Protein AF-A0A3G2R561-F1 (afdb_monomer_lite)

Foldseek 3Di:
DPPPPDPPDQDPVQLLLADLLQALDAFVCCVVVVDVPSPSGHQGFFHRPDDHNLPLVRGDLVSLVVQLLCLLVDAGPDPRDHSVVSSVSSNVSSVSSCVVVVNLVWPFQDDLWFFQDAPLVQQKTKTFQFAAPDATPVRDGHHLVVQVVVLVVCVVSVCQQQDDDPPPSDTRQWGFPDWDAADPPRPRDHHSTIMTIIGGDDPVSSVCVVVVVRRDDGDTDDDDDDDDPDDD

Structure (mmCIF, N/CA/C/O backbone):
data_AF-A0A3G2R561-F1
#
_entry.id   AF-A0A3G2R561-F1
#
loop_
_atom_site.group_PDB
_atom_site.id
_atom_site.type_symbol
_atom_site.label_atom_id
_atom_site.label_alt_id
_atom_site.label_comp_id
_atom_site.label_asym_id
_atom_site.label_entity_id
_atom_site.label_seq_id
_atom_site.pdbx_PDB_ins_code
_atom_site.Cartn_x
_atom_site.Cartn_y
_atom_site.Cartn_z
_atom_site.occupancy
_atom_site.B_iso_or_equiv
_atom_site.auth_seq_id
_atom_site.auth_comp_id
_atom_site.auth_asym_id
_atom_site.auth_atom_id
_atom_site.pdbx_PDB_model_num
ATOM 1 N N . MET A 1 1 ? 32.993 1.731 5.784 1.00 33.62 1 MET A N 1
ATOM 2 C CA . MET A 1 1 ? 32.146 1.802 6.991 1.00 33.62 1 MET A CA 1
ATOM 3 C C . MET A 1 1 ? 30.830 2.399 6.553 1.00 33.62 1 MET A C 1
ATOM 5 O O . MET A 1 1 ? 30.804 3.578 6.241 1.00 33.62 1 MET A O 1
ATOM 9 N N . LEU A 1 2 ? 29.805 1.567 6.393 1.00 35.00 2 LEU A N 1
ATOM 10 C CA . LEU A 1 2 ? 28.440 2.039 6.186 1.00 35.00 2 LEU A CA 1
ATOM 11 C C . LEU A 1 2 ? 27.906 2.380 7.575 1.00 35.00 2 LEU A C 1
ATOM 13 O O . LEU A 1 2 ? 27.883 1.503 8.437 1.00 35.00 2 LEU A O 1
ATOM 17 N N . GLU A 1 3 ? 27.579 3.647 7.811 1.00 36.97 3 GLU A N 1
ATOM 18 C CA . GLU A 1 3 ? 26.858 4.038 9.017 1.00 36.97 3 GLU A CA 1
ATOM 19 C C . GLU A 1 3 ? 25.499 3.334 8.997 1.00 36.97 3 GLU A C 1
ATOM 21 O O . GLU A 1 3 ? 24.708 3.490 8.065 1.00 36.97 3 GLU A O 1
ATOM 26 N N . GLU A 1 4 ? 25.263 2.493 10.003 1.00 36.88 4 GLU A N 1
ATOM 27 C CA . GLU A 1 4 ? 23.957 1.910 10.263 1.00 36.88 4 GLU A CA 1
ATOM 28 C C . GLU A 1 4 ? 22.933 3.044 10.354 1.00 36.88 4 GLU A C 1
ATOM 30 O O . GLU A 1 4 ? 23.039 3.924 11.211 1.00 36.88 4 GLU A O 1
ATOM 35 N N . ILE A 1 5 ? 21.914 3.009 9.494 1.00 39.94 5 ILE A N 1
ATOM 36 C CA . ILE A 1 5 ? 20.699 3.806 9.666 1.00 39.94 5 ILE A CA 1
ATOM 37 C C . ILE A 1 5 ? 20.025 3.268 10.930 1.00 39.94 5 ILE A C 1
ATOM 39 O O . ILE A 1 5 ? 19.205 2.346 10.895 1.00 39.94 5 ILE A O 1
ATOM 43 N N . THR A 1 6 ? 20.458 3.776 12.080 1.00 37.97 6 THR A N 1
ATOM 44 C CA . THR A 1 6 ? 19.953 3.356 13.377 1.00 37.97 6 THR A CA 1
ATOM 45 C C . THR A 1 6 ? 18.479 3.741 13.446 1.00 37.97 6 THR A C 1
ATOM 47 O O . THR A 1 6 ? 18.096 4.908 13.481 1.00 37.97 6 THR A O 1
ATOM 50 N N . LYS A 1 7 ? 17.612 2.724 13.438 1.00 47.47 7 LYS A N 1
ATOM 51 C CA . LYS A 1 7 ? 16.227 2.851 13.888 1.00 47.47 7 LYS A CA 1
ATOM 52 C C . LYS A 1 7 ? 16.297 3.304 15.341 1.00 47.47 7 LYS A C 1
ATOM 54 O O . LYS A 1 7 ? 16.474 2.463 16.221 1.00 47.47 7 LYS A O 1
ATOM 59 N N . ALA A 1 8 ? 16.191 4.601 15.609 1.00 51.78 8 ALA A N 1
ATOM 60 C CA . ALA A 1 8 ? 16.029 5.081 16.972 1.00 51.78 8 ALA A CA 1
ATOM 61 C C . ALA A 1 8 ? 14.670 4.574 17.479 1.00 51.78 8 ALA A C 1
ATOM 63 O O . ALA A 1 8 ? 13.635 5.194 17.261 1.00 51.78 8 ALA A O 1
ATOM 64 N N . GLN A 1 9 ? 14.653 3.380 18.075 1.00 68.19 9 GLN A N 1
ATOM 65 C CA . GLN A 1 9 ? 13.447 2.798 18.643 1.00 68.19 9 GLN A CA 1
ATOM 66 C C . GLN A 1 9 ? 13.024 3.659 19.831 1.00 68.19 9 GLN A C 1
ATOM 68 O O . GLN A 1 9 ? 13.711 3.715 20.852 1.00 68.19 9 GLN A O 1
ATOM 73 N N . TRP A 1 10 ? 11.889 4.341 19.706 1.00 86.69 10 TRP A N 1
ATOM 74 C CA . TRP A 1 10 ? 11.291 5.037 20.834 1.00 86.69 10 TRP A CA 1
ATOM 75 C C . TRP A 1 10 ? 10.889 4.035 21.914 1.00 86.69 10 TRP A C 1
ATOM 77 O O . TRP A 1 10 ? 10.150 3.081 21.666 1.00 86.69 10 TRP A O 1
ATOM 87 N N . THR A 1 11 ? 11.374 4.252 23.135 1.00 91.00 11 THR A N 1
ATOM 88 C CA . THR A 1 11 ? 10.988 3.426 24.282 1.00 91.00 11 THR A CA 1
ATOM 89 C C . THR A 1 11 ? 9.540 3.708 24.678 1.00 91.00 11 THR A C 1
ATOM 91 O O . THR A 1 11 ? 9.027 4.810 24.475 1.00 91.00 11 THR A O 1
ATOM 94 N N . THR A 1 12 ? 8.882 2.751 25.335 1.00 88.75 12 THR A N 1
ATOM 95 C CA . THR A 1 12 ? 7.526 2.952 25.877 1.00 88.75 12 THR A CA 1
ATOM 96 C C . THR A 1 12 ? 7.452 4.164 26.810 1.00 88.75 12 THR A C 1
ATOM 98 O O . THR A 1 12 ? 6.488 4.924 26.767 1.00 88.75 12 THR A O 1
ATOM 101 N N . ALA A 1 13 ? 8.488 4.386 27.628 1.00 91.88 13 ALA A N 1
ATOM 102 C CA . ALA A 1 13 ? 8.567 5.547 28.513 1.00 91.88 13 ALA A CA 1
ATOM 103 C C . ALA A 1 13 ? 8.626 6.866 27.725 1.00 91.88 13 ALA A C 1
ATOM 105 O O . ALA A 1 13 ? 7.935 7.823 28.077 1.00 91.88 13 ALA A O 1
ATOM 106 N N . PHE A 1 14 ? 9.398 6.900 26.634 1.00 93.50 14 PHE A N 1
ATOM 107 C CA . PHE A 1 14 ? 9.466 8.059 25.750 1.00 93.50 14 PHE A CA 1
ATOM 108 C C . PHE A 1 14 ? 8.113 8.342 25.090 1.00 93.50 14 PHE A C 1
ATOM 110 O O . PHE A 1 14 ? 7.610 9.458 25.223 1.00 93.50 14 PHE A O 1
ATOM 117 N N . ILE A 1 15 ? 7.483 7.327 24.484 1.00 94.69 15 ILE A N 1
ATOM 118 C CA . ILE A 1 15 ? 6.160 7.437 23.842 1.00 94.69 15 ILE A CA 1
ATOM 119 C C . ILE A 1 15 ? 5.110 7.943 24.838 1.00 94.69 15 ILE A C 1
ATOM 121 O O . ILE A 1 15 ? 4.323 8.837 24.532 1.00 94.69 15 ILE A O 1
ATOM 125 N N . ASN A 1 16 ? 5.118 7.426 26.068 1.00 94.50 16 ASN A N 1
ATOM 126 C CA . ASN A 1 16 ? 4.189 7.872 27.105 1.00 94.50 16 ASN A CA 1
ATOM 127 C C . ASN A 1 16 ? 4.381 9.344 27.491 1.00 94.50 16 ASN A C 1
ATOM 129 O O . ASN A 1 16 ? 3.413 9.987 27.897 1.00 94.50 16 ASN A O 1
ATOM 133 N N . SER A 1 17 ? 5.595 9.876 27.330 1.00 95.44 17 SER A N 1
ATOM 134 C CA . SER A 1 17 ? 5.925 11.277 27.605 1.00 95.44 17 SER A CA 1
ATOM 135 C C . SER A 1 17 ? 5.590 12.245 26.465 1.00 95.44 17 SER A C 1
ATOM 137 O O . SER A 1 17 ? 5.699 13.455 26.669 1.00 95.44 17 SER A O 1
ATOM 139 N N . LEU A 1 18 ? 5.216 11.738 25.284 1.00 97.06 18 LEU A N 1
ATOM 140 C CA . LEU A 1 18 ? 4.838 12.572 24.146 1.00 97.06 18 LEU A CA 1
ATOM 141 C C . LEU A 1 18 ? 3.494 13.277 24.396 1.00 97.06 18 LEU A C 1
ATOM 143 O O . LEU A 1 18 ? 2.593 12.675 25.008 1.00 97.06 18 LEU A O 1
ATOM 147 N N . PRO A 1 19 ? 3.345 14.526 23.914 1.00 97.56 19 PRO A N 1
ATOM 148 C CA . PRO A 1 19 ? 2.066 15.218 23.925 1.00 97.56 19 PRO A CA 1
ATOM 149 C C . PRO A 1 19 ? 1.064 14.507 23.011 1.00 97.56 19 PRO A C 1
ATOM 151 O O . PRO A 1 19 ? 1.429 13.751 22.113 1.00 97.56 19 PRO A O 1
ATOM 154 N N . ASP A 1 20 ? -0.216 14.775 23.230 1.00 97.88 20 ASP A N 1
ATOM 155 C CA . ASP A 1 20 ? -1.303 14.167 22.463 1.00 97.88 20 ASP A CA 1
ATOM 156 C C . ASP A 1 20 ? -1.241 14.531 20.967 1.00 97.88 20 ASP A C 1
ATOM 158 O O . ASP A 1 20 ? -1.511 13.684 20.121 1.00 97.88 20 ASP A O 1
ATOM 162 N N . ALA A 1 21 ? -0.753 15.731 20.635 1.00 97.94 21 ALA A N 1
ATOM 163 C CA . ALA A 1 21 ? -0.509 16.162 19.257 1.00 97.94 21 ALA A CA 1
ATOM 164 C C . ALA A 1 21 ? 0.507 15.286 18.494 1.00 97.94 21 ALA A C 1
ATOM 166 O O . ALA A 1 21 ? 0.574 15.365 17.275 1.00 97.94 21 ALA A O 1
ATOM 167 N N . ALA A 1 22 ? 1.277 14.428 19.175 1.00 98.19 22 ALA A N 1
ATOM 168 C CA . ALA A 1 22 ? 2.246 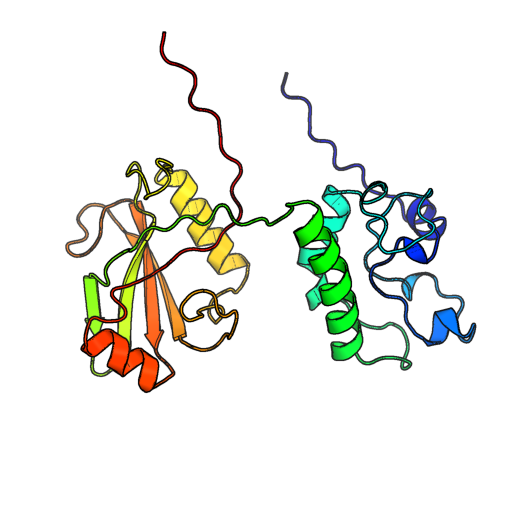13.555 18.517 1.00 98.19 22 ALA A CA 1
ATOM 169 C C . ALA A 1 22 ? 1.654 12.283 17.893 1.00 98.19 22 ALA A C 1
ATOM 171 O O . ALA A 1 22 ? 2.386 11.519 17.256 1.00 98.19 22 ALA A O 1
ATOM 172 N N . PHE A 1 23 ? 0.366 12.019 18.114 1.00 98.50 23 PHE A N 1
ATOM 173 C CA . PHE A 1 23 ? -0.318 10.786 17.729 1.00 98.50 23 PHE A CA 1
ATOM 174 C C . PHE A 1 23 ? -1.286 11.040 16.578 1.00 98.50 23 PHE A C 1
ATOM 176 O O . PHE A 1 23 ? -1.964 12.061 16.542 1.00 98.50 23 PHE A O 1
ATOM 183 N N . ALA A 1 24 ? -1.395 10.083 15.655 1.00 97.81 24 ALA A N 1
ATOM 184 C CA . ALA A 1 24 ? -2.263 10.228 14.485 1.00 97.81 24 ALA A CA 1
ATOM 185 C C . ALA A 1 24 ? -3.754 10.238 14.839 1.00 97.81 24 ALA A C 1
ATOM 187 O O . ALA A 1 24 ? -4.568 10.834 14.140 1.00 97.81 24 ALA A O 1
ATOM 188 N N . VAL A 1 25 ? -4.129 9.528 15.905 1.00 98.19 25 VAL A N 1
ATOM 189 C CA . VAL A 1 25 ? -5.503 9.495 16.403 1.00 98.19 25 VAL A CA 1
ATOM 190 C C . VAL A 1 25 ? -5.519 9.153 17.889 1.00 98.19 25 VAL A C 1
ATOM 192 O O . VAL A 1 25 ? -4.716 8.353 18.372 1.00 98.19 25 VAL A O 1
ATOM 195 N N . ILE A 1 26 ? -6.459 9.750 18.618 1.00 98.31 26 ILE A N 1
ATOM 196 C CA . ILE A 1 26 ? -6.703 9.479 20.034 1.00 98.31 26 ILE A CA 1
ATOM 197 C C . ILE A 1 26 ? -8.165 9.082 20.209 1.00 98.31 26 ILE A C 1
ATOM 199 O O . ILE A 1 26 ? -9.062 9.720 19.652 1.00 98.31 26 ILE A O 1
ATOM 203 N N . GLU A 1 27 ? -8.412 8.022 20.975 1.00 98.38 27 GLU A N 1
ATOM 204 C CA . GLU A 1 27 ? -9.775 7.565 21.239 1.00 98.38 27 GLU A CA 1
ATOM 205 C C . GLU A 1 27 ? -10.556 8.589 22.085 1.00 98.38 27 GLU A C 1
ATOM 207 O O . GLU A 1 27 ? -10.012 9.135 23.055 1.00 98.38 27 GLU A O 1
ATOM 212 N N . PRO A 1 28 ? -11.848 8.833 21.789 1.00 98.19 28 PRO A N 1
ATOM 213 C CA . PRO A 1 28 ? -12.648 9.824 22.506 1.00 98.19 28 PRO A CA 1
ATOM 214 C C . PRO A 1 28 ? -12.681 9.628 24.025 1.00 98.19 28 PRO A C 1
ATOM 216 O O . PRO A 1 28 ? -12.646 10.617 24.758 1.00 98.19 28 PRO A O 1
ATOM 219 N N . ALA A 1 29 ? -12.702 8.382 24.512 1.00 97.44 29 ALA A N 1
ATOM 220 C CA . ALA A 1 29 ? -12.664 8.077 25.944 1.00 97.44 29 ALA A CA 1
ATOM 221 C C . ALA A 1 29 ? -11.440 8.681 26.649 1.00 97.44 29 ALA A C 1
ATOM 223 O O . ALA A 1 29 ? -11.554 9.108 27.797 1.00 97.44 29 ALA A O 1
ATOM 224 N N . TYR A 1 30 ? -10.288 8.749 25.976 1.00 97.75 30 TYR A N 1
ATOM 225 C CA . TYR A 1 30 ? -9.081 9.344 26.543 1.00 97.75 30 TYR A CA 1
ATOM 226 C C . TYR A 1 30 ? -9.197 10.872 26.578 1.00 97.75 30 TYR A C 1
ATOM 228 O O . TYR A 1 30 ? -9.009 11.482 27.627 1.00 97.75 30 TYR A O 1
ATOM 236 N N . THR A 1 31 ? -9.628 11.499 25.476 1.00 95.12 31 THR A N 1
ATOM 237 C CA . THR A 1 31 ? -9.819 12.966 25.427 1.00 95.12 31 THR A CA 1
ATOM 238 C C . THR A 1 31 ? -10.893 13.477 26.390 1.00 95.12 31 THR A C 1
ATOM 240 O O . THR A 1 31 ? -10.799 14.595 26.885 1.00 95.12 31 THR A O 1
ATOM 243 N N . LYS A 1 32 ? -11.906 12.655 26.692 1.00 96.44 32 LYS A N 1
ATOM 244 C CA . LYS A 1 32 ? -12.970 12.962 27.661 1.00 96.44 32 LYS A CA 1
ATOM 245 C C . LYS A 1 32 ? -12.570 12.651 29.109 1.00 96.44 32 LYS A C 1
ATOM 247 O O . LYS A 1 32 ? -13.356 12.900 30.017 1.00 96.44 32 LYS A O 1
ATOM 252 N N . GLY A 1 33 ? -11.387 12.073 29.332 1.00 95.69 33 GLY A N 1
ATOM 253 C CA . GLY A 1 33 ? -10.903 11.663 30.652 1.00 95.69 33 GLY A CA 1
ATOM 254 C C . GLY A 1 33 ? -11.578 10.415 31.229 1.00 95.69 33 GLY A C 1
ATOM 255 O O . GLY A 1 33 ? -11.308 10.060 32.374 1.00 95.69 33 GLY A O 1
ATOM 256 N N . THR A 1 34 ? -12.425 9.730 30.454 1.00 96.50 34 THR A N 1
ATOM 257 C CA . THR A 1 34 ? -13.094 8.473 30.836 1.00 96.50 34 THR A CA 1
ATOM 258 C C . THR A 1 34 ? -12.106 7.309 30.957 1.00 96.50 34 THR A C 1
ATOM 260 O O . THR A 1 34 ? -12.336 6.383 31.728 1.00 96.50 34 THR A O 1
ATOM 263 N N . THR A 1 35 ? -10.978 7.367 30.245 1.00 95.38 35 THR A N 1
ATOM 264 C CA . THR A 1 35 ? -9.813 6.505 30.475 1.00 95.38 35 THR A CA 1
ATOM 265 C C . THR A 1 35 ? -8.546 7.343 30.600 1.00 95.38 35 THR A C 1
ATOM 267 O O . THR A 1 35 ? -8.434 8.410 30.002 1.00 95.38 35 THR A O 1
ATOM 270 N N . GLN A 1 36 ? -7.581 6.839 31.366 1.00 95.75 36 GLN A N 1
ATOM 271 C CA . GLN A 1 36 ? -6.218 7.375 31.445 1.00 95.75 36 GLN A CA 1
ATOM 272 C C . GLN A 1 36 ? -5.199 6.433 30.781 1.00 95.75 36 GLN A C 1
ATOM 274 O O . GLN A 1 36 ? -3.990 6.658 30.865 1.00 95.75 36 GLN A O 1
ATOM 279 N N . ASP A 1 37 ? -5.671 5.363 30.128 1.00 96.81 37 ASP A N 1
ATOM 280 C CA . ASP A 1 37 ? -4.811 4.402 29.447 1.00 96.81 37 ASP A CA 1
ATOM 281 C C . ASP A 1 37 ? -4.131 5.059 28.241 1.00 96.81 37 ASP A C 1
ATOM 283 O O . ASP A 1 37 ? -4.752 5.358 27.220 1.00 96.81 37 ASP A O 1
ATOM 287 N N . LYS A 1 38 ? -2.818 5.265 28.358 1.00 96.44 38 LYS A N 1
ATOM 288 C CA . LYS A 1 38 ? -1.986 5.919 27.341 1.00 96.44 38 LYS A CA 1
ATOM 289 C C . LYS A 1 38 ? -1.947 5.159 26.013 1.00 96.44 38 LYS A C 1
ATOM 291 O O . LYS A 1 38 ? -1.572 5.769 25.013 1.00 96.44 38 LYS A O 1
ATOM 296 N N . ARG A 1 39 ? -2.352 3.881 25.987 1.00 96.38 39 ARG A N 1
ATOM 297 C CA . ARG A 1 39 ? -2.493 3.067 24.767 1.00 96.38 39 ARG A CA 1
ATOM 298 C C . ARG A 1 39 ? -3.649 3.525 23.868 1.00 96.38 39 ARG A C 1
ATOM 300 O O . ARG A 1 39 ? -3.673 3.145 22.708 1.00 96.38 39 ARG A O 1
ATOM 307 N N . ALA A 1 40 ? -4.565 4.362 24.366 1.00 97.69 40 ALA A N 1
ATOM 308 C CA . ALA A 1 40 ? -5.650 4.964 23.581 1.00 97.69 40 ALA A CA 1
ATOM 309 C C . ALA A 1 40 ? -5.170 6.069 22.614 1.00 97.69 40 ALA A C 1
ATOM 311 O O . ALA A 1 40 ? -5.977 6.695 21.926 1.00 97.69 40 ALA A O 1
ATOM 312 N N . ARG A 1 41 ? -3.860 6.345 22.593 1.00 98.19 41 ARG A N 1
ATOM 313 C CA . ARG A 1 41 ? -3.200 7.292 21.696 1.00 98.19 41 ARG A CA 1
ATOM 314 C C . ARG A 1 41 ? -2.381 6.492 20.693 1.00 98.19 41 ARG A C 1
ATOM 316 O O . ARG A 1 41 ? -1.438 5.794 21.065 1.00 98.19 41 ARG A O 1
ATOM 323 N N . HIS A 1 42 ? -2.760 6.567 19.427 1.00 97.81 42 HIS A N 1
ATOM 324 C CA . HIS A 1 42 ? -2.310 5.627 18.408 1.00 97.81 42 HIS A CA 1
ATOM 325 C C . HIS A 1 42 ? -1.308 6.257 17.449 1.00 97.81 42 HIS A C 1
ATOM 327 O O . HIS A 1 42 ? -1.446 7.414 17.057 1.00 97.81 42 HIS A O 1
ATOM 333 N N . LEU A 1 43 ? -0.333 5.447 17.026 1.00 97.00 43 LEU A N 1
ATOM 334 C CA . LEU A 1 43 ? 0.613 5.770 15.951 1.00 97.00 43 LEU A CA 1
ATOM 335 C C . LEU A 1 43 ? 1.385 7.089 16.193 1.00 97.00 43 LEU A C 1
ATOM 337 O O . LEU A 1 43 ? 1.167 8.082 15.489 1.00 97.00 43 LEU A O 1
ATOM 341 N N . PRO A 1 44 ? 2.279 7.123 17.198 1.00 97.38 44 PRO A N 1
ATOM 342 C CA . PRO A 1 44 ? 3.110 8.291 17.459 1.00 97.38 44 PRO A CA 1
ATOM 343 C C . PRO A 1 44 ? 4.094 8.515 16.302 1.00 97.38 44 PRO A C 1
ATOM 345 O O . PRO A 1 44 ? 4.748 7.570 15.860 1.00 97.38 44 PRO A O 1
ATOM 348 N N . HIS A 1 45 ? 4.193 9.754 15.820 1.00 95.88 45 HIS A N 1
ATOM 349 C CA . HIS A 1 45 ? 5.036 10.116 14.672 1.00 95.88 45 HIS A CA 1
ATOM 350 C C . HIS A 1 45 ? 5.612 11.537 14.730 1.00 95.88 45 HIS A C 1
ATOM 352 O O . HIS A 1 45 ? 6.345 11.910 13.822 1.00 95.88 45 HIS A O 1
ATOM 358 N N . HIS A 1 46 ? 5.355 12.306 15.793 1.00 97.38 46 HIS A N 1
ATOM 359 C CA . HIS A 1 46 ? 6.072 13.556 16.057 1.00 97.38 46 HIS A CA 1
ATOM 360 C C . HIS A 1 46 ? 6.963 13.449 17.291 1.00 97.38 46 HIS A C 1
ATOM 362 O O . HIS A 1 46 ? 6.722 12.652 18.203 1.00 97.38 46 HIS A O 1
ATOM 368 N N . ASN A 1 47 ? 7.981 14.301 17.338 1.00 94.50 47 ASN A N 1
ATOM 369 C CA . ASN A 1 47 ? 8.829 14.462 18.507 1.00 94.50 47 ASN A CA 1
ATOM 370 C C . ASN A 1 47 ? 8.117 15.250 19.635 1.00 94.50 47 ASN A C 1
ATOM 372 O O . ASN A 1 47 ? 6.976 15.693 19.518 1.00 94.50 47 ASN A O 1
ATOM 376 N N . LYS A 1 48 ? 8.805 15.435 20.767 1.00 96.06 48 LYS A N 1
ATOM 377 C CA . LYS A 1 48 ? 8.227 16.024 21.986 1.00 96.06 48 LYS A CA 1
ATOM 378 C C . LYS A 1 48 ? 7.914 17.527 21.892 1.00 96.06 48 LYS A C 1
ATOM 380 O O . LYS A 1 48 ? 7.215 18.029 22.767 1.00 96.06 48 LYS A O 1
ATOM 385 N N . SER A 1 49 ? 8.433 18.245 20.893 1.00 95.06 49 SER A N 1
ATOM 386 C CA . SER A 1 49 ? 8.193 19.686 20.739 1.00 95.06 49 SER A CA 1
ATOM 387 C C . SER A 1 49 ? 6.902 20.018 19.992 1.00 95.06 49 SER A C 1
ATOM 389 O O . SER A 1 49 ? 6.557 21.194 19.914 1.00 95.06 49 SER A O 1
ATOM 391 N N . VAL A 1 50 ? 6.194 19.020 19.449 1.00 97.31 50 VAL A N 1
ATOM 392 C CA . VAL A 1 50 ? 4.938 19.245 18.725 1.00 97.31 50 VAL A CA 1
ATOM 393 C C . VAL A 1 50 ? 3.874 19.864 19.632 1.00 97.31 50 VAL A C 1
ATOM 395 O O . VAL A 1 50 ? 3.658 19.434 20.769 1.00 97.31 50 VAL A O 1
ATOM 398 N N . THR A 1 51 ? 3.192 20.878 19.111 1.00 95.88 51 THR A N 1
ATOM 399 C CA . THR A 1 51 ? 2.046 21.526 19.769 1.00 95.88 51 THR A CA 1
ATOM 400 C C . THR A 1 51 ? 0.814 21.524 18.871 1.00 95.88 51 THR A C 1
ATOM 402 O O . THR A 1 51 ? -0.291 21.303 19.364 1.00 95.88 51 THR A O 1
ATOM 405 N N . ASP A 1 52 ? 1.009 21.681 17.561 1.00 97.38 52 ASP A N 1
ATOM 406 C CA . ASP A 1 52 ? -0.001 21.476 16.525 1.00 97.38 52 ASP A CA 1
ATOM 407 C C . ASP A 1 52 ? 0.206 20.099 15.875 1.00 97.38 52 ASP A C 1
ATOM 409 O O . ASP A 1 52 ? 1.297 19.848 15.357 1.00 97.38 52 ASP A O 1
ATOM 413 N N . PRO A 1 53 ? -0.802 19.205 15.862 1.00 96.69 53 PRO A N 1
ATOM 414 C CA . PRO A 1 53 ? -0.682 17.916 15.188 1.00 96.69 53 PRO A CA 1
ATOM 415 C C . PRO A 1 53 ? -0.365 18.038 13.690 1.00 96.69 53 PRO A C 1
ATOM 417 O O . PRO A 1 53 ? 0.127 17.083 13.117 1.00 96.69 53 PRO A O 1
ATOM 420 N N . ASN A 1 54 ? -0.612 19.179 13.040 1.00 96.62 54 ASN A N 1
ATOM 421 C CA . ASN A 1 54 ? -0.310 19.376 11.618 1.00 96.62 54 ASN A CA 1
ATOM 422 C C . ASN A 1 54 ? 1.099 19.933 11.344 1.00 96.62 54 ASN A C 1
ATOM 424 O O . ASN A 1 54 ? 1.431 20.168 10.182 1.00 96.62 54 ASN A O 1
ATOM 428 N N . ASP A 1 55 ? 1.927 20.147 12.370 1.00 96.81 55 ASP A N 1
ATOM 429 C CA . ASP A 1 55 ? 3.273 20.707 12.218 1.00 96.81 55 ASP A CA 1
ATOM 430 C C . ASP A 1 55 ? 4.259 19.683 11.633 1.00 96.81 55 ASP A C 1
ATOM 432 O O . ASP A 1 55 ? 4.857 18.867 12.342 1.00 96.81 55 ASP A O 1
ATOM 436 N N . ASP A 1 56 ? 4.462 19.770 10.320 1.00 94.75 56 ASP A N 1
ATOM 437 C CA . ASP A 1 56 ? 5.368 18.912 9.557 1.00 94.75 56 ASP A CA 1
ATOM 438 C C . ASP A 1 56 ? 6.828 18.971 10.049 1.00 94.75 56 ASP A C 1
ATOM 440 O O . ASP A 1 56 ? 7.559 17.992 9.908 1.00 94.75 56 ASP A O 1
ATOM 444 N N . SER A 1 57 ? 7.263 20.078 10.668 1.00 96.06 57 SER A N 1
ATOM 445 C CA . SER A 1 57 ? 8.655 20.253 11.117 1.00 96.06 57 SER A CA 1
ATOM 446 C C . SER A 1 57 ? 9.034 19.364 12.304 1.00 96.06 57 SER A C 1
ATOM 448 O O . SER A 1 57 ? 10.216 19.141 12.573 1.00 96.06 57 SER A O 1
ATOM 450 N N . THR A 1 58 ? 8.036 18.832 13.013 1.00 96.50 58 THR A N 1
ATOM 451 C CA . THR A 1 58 ? 8.234 17.973 14.189 1.00 96.50 58 THR A CA 1
ATOM 452 C C . THR A 1 58 ? 8.035 16.488 13.894 1.00 96.50 58 THR A C 1
ATOM 454 O O . THR A 1 58 ? 8.219 15.661 14.793 1.00 96.50 58 THR A O 1
ATOM 457 N N . VAL A 1 59 ? 7.694 16.139 12.651 1.00 95.25 59 VAL A N 1
ATOM 458 C CA . VAL A 1 59 ? 7.485 14.759 12.204 1.00 95.25 59 VAL A CA 1
ATOM 459 C C . VAL A 1 59 ? 8.804 13.982 12.195 1.00 95.25 59 VAL A C 1
ATOM 461 O O . VAL A 1 59 ? 9.802 14.401 11.612 1.00 95.25 59 VAL A O 1
ATOM 464 N N . ASP A 1 60 ? 8.790 12.792 12.789 1.00 93.19 60 ASP A N 1
ATOM 465 C CA . ASP A 1 60 ? 9.842 11.790 12.656 1.00 93.19 60 ASP A CA 1
ATOM 466 C C . ASP A 1 60 ? 9.519 10.865 11.472 1.00 93.19 60 ASP A C 1
ATOM 468 O O . ASP A 1 60 ? 8.564 10.084 11.503 1.00 93.19 60 ASP A O 1
ATOM 472 N N . LEU A 1 61 ? 10.304 10.962 10.394 1.00 85.75 61 LEU A N 1
ATOM 473 C CA . LEU A 1 61 ? 9.998 10.267 9.137 1.00 85.75 61 LEU A CA 1
ATOM 474 C C . LEU A 1 61 ? 10.009 8.731 9.258 1.00 85.75 61 LEU A C 1
ATOM 476 O O . LEU A 1 61 ? 9.112 8.091 8.696 1.00 85.75 61 LEU A O 1
ATOM 480 N N . PRO A 1 62 ? 10.973 8.099 9.962 1.00 83.50 62 PRO A N 1
ATOM 481 C CA . PRO A 1 62 ? 10.901 6.669 10.258 1.00 83.50 62 PRO A CA 1
ATOM 482 C C . PRO A 1 62 ? 9.593 6.253 10.944 1.00 83.50 62 PRO A C 1
ATOM 484 O O . PRO A 1 62 ? 8.981 5.255 10.545 1.00 83.50 62 PRO A O 1
ATOM 487 N N . HIS A 1 63 ? 9.132 7.018 11.936 1.00 89.00 63 HIS A N 1
ATOM 488 C CA . HIS A 1 63 ? 7.895 6.722 12.655 1.00 89.00 63 HIS A CA 1
ATOM 489 C C . HIS A 1 63 ? 6.648 7.007 11.812 1.00 89.00 63 HIS A C 1
ATOM 491 O O . HIS A 1 63 ? 5.730 6.188 11.842 1.00 89.00 63 HIS A O 1
ATOM 497 N N . LEU A 1 64 ? 6.633 8.057 10.983 1.00 88.62 64 LEU A N 1
ATOM 498 C CA . LEU A 1 64 ? 5.562 8.312 10.009 1.00 88.62 64 LEU A CA 1
ATOM 499 C C . LEU A 1 64 ? 5.403 7.142 9.024 1.00 88.62 64 LEU A C 1
ATOM 501 O O . LEU A 1 64 ? 4.297 6.634 8.833 1.00 88.62 64 LEU A O 1
ATOM 505 N N . ARG A 1 65 ? 6.503 6.652 8.436 1.00 81.75 65 ARG A N 1
ATOM 506 C CA . ARG A 1 65 ? 6.474 5.501 7.509 1.00 81.75 65 ARG A CA 1
ATOM 507 C C . ARG A 1 65 ? 5.953 4.236 8.188 1.00 81.75 65 ARG A C 1
ATOM 509 O O . ARG A 1 65 ? 5.111 3.530 7.636 1.00 81.75 65 ARG A O 1
ATOM 516 N N . ASN A 1 66 ? 6.427 3.956 9.401 1.00 81.62 66 ASN A N 1
ATOM 517 C CA . ASN A 1 66 ? 5.966 2.807 10.175 1.00 81.62 66 ASN A CA 1
ATOM 518 C C . ASN A 1 66 ? 4.493 2.945 10.607 1.00 81.62 66 ASN A C 1
ATOM 520 O O . ASN A 1 66 ? 3.770 1.949 10.641 1.00 81.62 66 ASN A O 1
ATOM 524 N N . ALA A 1 67 ? 4.042 4.163 10.910 1.00 89.81 67 ALA A N 1
ATOM 525 C CA . ALA A 1 67 ? 2.655 4.455 11.242 1.00 89.81 67 ALA A CA 1
ATOM 526 C C . ALA A 1 67 ? 1.724 4.194 10.052 1.00 89.81 67 ALA A C 1
ATOM 528 O O . ALA A 1 67 ? 0.737 3.478 10.210 1.00 89.81 67 ALA A O 1
ATOM 529 N N . LEU A 1 68 ? 2.075 4.680 8.856 1.00 83.25 68 LEU A N 1
ATOM 530 C CA . LEU A 1 68 ? 1.339 4.414 7.612 1.00 83.25 68 LEU A CA 1
ATOM 531 C C . LEU A 1 68 ? 1.217 2.910 7.329 1.00 83.25 68 LEU A C 1
ATOM 533 O O . LEU A 1 68 ? 0.123 2.424 7.053 1.00 83.25 68 LEU A O 1
ATOM 537 N N . ALA A 1 69 ? 2.314 2.158 7.470 1.00 79.00 69 ALA A N 1
ATOM 538 C CA . ALA A 1 69 ? 2.331 0.713 7.226 1.00 79.00 69 ALA A CA 1
ATOM 539 C C . ALA A 1 69 ? 1.419 -0.085 8.179 1.00 79.00 69 ALA A C 1
ATOM 541 O O . ALA A 1 69 ? 0.923 -1.151 7.820 1.00 79.00 69 ALA A O 1
ATOM 542 N N . ARG A 1 70 ? 1.194 0.416 9.400 1.00 85.56 70 ARG A N 1
ATOM 543 C CA . ARG A 1 70 ? 0.401 -0.270 10.435 1.00 85.56 70 ARG A CA 1
ATOM 544 C C . ARG A 1 70 ? -0.998 0.298 10.620 1.00 85.56 70 ARG A C 1
ATOM 546 O O . ARG A 1 70 ? -1.783 -0.312 11.341 1.00 85.56 70 ARG A O 1
ATOM 553 N N . ALA A 1 71 ? -1.330 1.423 9.987 1.00 83.19 71 ALA A N 1
ATOM 554 C CA . ALA A 1 71 ? -2.583 2.137 10.221 1.00 83.19 71 ALA A CA 1
ATOM 555 C C . ALA A 1 71 ? -3.815 1.233 10.052 1.00 83.19 71 ALA A C 1
ATOM 557 O O . ALA A 1 71 ? -4.688 1.235 10.914 1.00 83.19 71 ALA A O 1
ATOM 558 N N . ASN A 1 72 ? -3.832 0.366 9.033 1.00 78.25 72 ASN A N 1
ATOM 559 C CA . ASN A 1 72 ? -4.927 -0.583 8.778 1.00 78.25 72 ASN A CA 1
ATOM 560 C C . ASN A 1 72 ? -5.059 -1.720 9.809 1.00 78.25 72 ASN A C 1
ATOM 562 O O . ASN A 1 72 ? -6.080 -2.403 9.838 1.00 78.25 72 ASN A O 1
ATOM 566 N N . GLN A 1 73 ? -4.044 -1.941 10.646 1.00 86.62 73 GLN A N 1
ATOM 567 C CA . GLN A 1 73 ? -3.999 -3.028 11.630 1.00 86.62 73 GLN A CA 1
ATOM 568 C C . GLN A 1 73 ? -4.374 -2.564 13.043 1.00 86.62 73 GLN A C 1
ATOM 570 O O . GLN A 1 73 ? -4.580 -3.399 13.925 1.00 86.62 73 GLN A O 1
ATOM 575 N N . VAL A 1 74 ? -4.468 -1.250 13.276 1.00 90.81 74 VAL A N 1
ATOM 576 C CA . VAL A 1 74 ? -4.767 -0.697 14.602 1.00 90.81 74 VAL A CA 1
ATOM 577 C C . VAL A 1 74 ? -6.174 -1.103 15.051 1.00 90.81 74 VAL A C 1
ATOM 579 O O . VAL A 1 74 ? -7.112 -1.182 14.247 1.00 90.81 74 VAL A O 1
ATOM 582 N N . GLN A 1 75 ? -6.295 -1.375 16.350 1.00 96.06 75 GLN A N 1
ATOM 583 C CA . GLN A 1 75 ? -7.536 -1.718 17.036 1.00 96.06 75 GLN A CA 1
ATOM 584 C C . GLN A 1 75 ? -7.789 -0.724 18.174 1.00 96.06 75 GLN A C 1
ATOM 586 O O . GLN A 1 75 ? -6.828 -0.338 18.848 1.00 96.06 75 GLN A O 1
ATOM 591 N N . PRO A 1 76 ? -9.049 -0.322 18.406 1.00 97.44 76 PRO A N 1
ATOM 592 C CA . PRO A 1 76 ? -9.396 0.473 19.571 1.00 97.44 76 PRO A CA 1
ATOM 593 C C . PRO A 1 76 ? -9.244 -0.370 20.842 1.00 97.44 76 PRO A C 1
ATOM 595 O O . PRO A 1 76 ? -9.436 -1.589 20.823 1.00 97.44 76 PRO A O 1
ATOM 598 N N . ILE A 1 77 ? -8.899 0.276 21.951 1.00 97.12 77 ILE A N 1
ATOM 599 C CA . ILE A 1 77 ? -8.825 -0.361 23.274 1.00 97.12 77 ILE A CA 1
ATOM 600 C C . ILE A 1 77 ? -10.029 -0.020 24.157 1.00 97.12 77 ILE A C 1
ATOM 602 O O . ILE A 1 7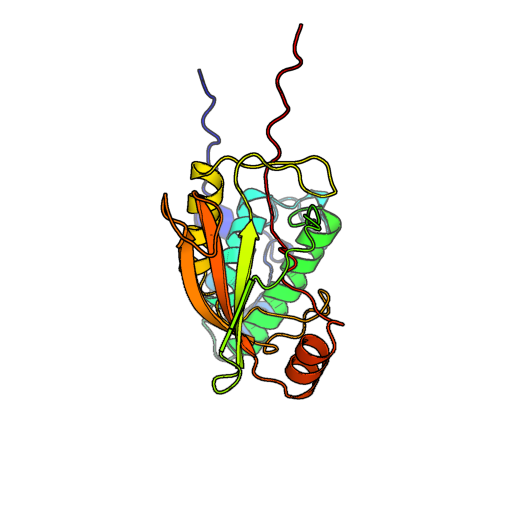7 ? -10.188 -0.602 25.229 1.00 97.12 77 ILE A O 1
ATOM 606 N N . THR A 1 78 ? -10.855 0.933 23.726 1.00 96.25 78 THR A N 1
ATOM 607 C CA . THR A 1 78 ? -12.142 1.281 24.330 1.00 96.25 78 THR A CA 1
ATOM 608 C C . THR A 1 78 ? -13.278 1.078 23.330 1.00 96.25 78 THR A C 1
ATOM 610 O O . THR A 1 78 ? -13.060 0.881 22.138 1.00 96.25 78 THR A O 1
ATOM 613 N N . ASP A 1 79 ? -14.513 1.164 23.806 1.00 96.25 79 ASP A N 1
ATOM 614 C CA . ASP A 1 79 ? -15.738 1.141 23.001 1.00 96.25 79 ASP A CA 1
ATOM 615 C C . ASP A 1 79 ? -16.131 2.528 22.454 1.00 96.25 79 ASP A C 1
ATOM 617 O O . ASP A 1 79 ? -17.175 2.684 21.822 1.00 96.25 79 ASP A O 1
ATOM 621 N N . SER A 1 80 ? -15.299 3.553 22.672 1.00 97.62 80 SER A N 1
ATOM 622 C CA . SER A 1 80 ? -15.631 4.943 22.331 1.00 97.62 80 SER A CA 1
ATOM 623 C C . SER A 1 80 ? -15.462 5.310 20.853 1.00 97.62 80 SER A C 1
ATOM 625 O O . SER A 1 80 ? -15.807 6.427 20.460 1.00 97.62 80 SER A O 1
ATOM 627 N N . ILE A 1 81 ? -14.915 4.401 20.044 1.00 97.12 81 ILE A N 1
ATOM 628 C CA . ILE A 1 81 ? -14.742 4.545 18.597 1.00 97.12 81 ILE A CA 1
ATOM 629 C C . ILE A 1 81 ? -14.666 3.164 17.942 1.00 97.12 81 ILE A C 1
ATOM 631 O O . ILE A 1 81 ? -14.111 2.224 18.513 1.00 97.12 81 ILE A O 1
ATOM 635 N N . THR A 1 82 ? -15.199 3.032 16.729 1.00 97.44 82 THR A N 1
ATOM 636 C CA . THR A 1 82 ? -15.067 1.790 15.957 1.00 97.44 82 THR A CA 1
ATOM 637 C C . THR A 1 82 ? -13.664 1.640 15.360 1.00 97.44 82 THR A C 1
ATOM 639 O O . THR A 1 82 ? -12.953 2.622 15.134 1.00 97.44 82 THR A O 1
ATOM 642 N N . ALA A 1 83 ? -13.255 0.406 15.044 1.00 92.94 83 ALA A N 1
ATOM 643 C CA . ALA A 1 83 ? -11.978 0.167 14.367 1.00 92.94 83 ALA A CA 1
ATOM 644 C C . ALA A 1 83 ? -11.906 0.861 12.995 1.00 92.94 83 ALA A C 1
ATOM 646 O O . ALA A 1 83 ? -10.858 1.387 12.629 1.00 92.94 83 ALA A O 1
ATOM 647 N N . GLU A 1 84 ? -13.014 0.909 12.254 1.00 89.50 84 GLU A N 1
ATOM 648 C CA . GLU A 1 84 ? -13.091 1.586 10.957 1.00 89.50 84 GLU A CA 1
ATOM 649 C C . GLU A 1 84 ? -12.853 3.098 11.087 1.00 89.50 84 GLU A C 1
ATOM 651 O O . GLU A 1 84 ? -11.984 3.652 10.413 1.00 89.50 84 GLU A O 1
ATOM 656 N N . GLU A 1 85 ? -13.558 3.767 12.002 1.00 91.12 85 GLU A N 1
ATOM 657 C CA . GLU A 1 85 ? -13.400 5.208 12.225 1.00 91.12 85 GLU A CA 1
ATOM 658 C C . GLU A 1 85 ? -12.010 5.566 12.759 1.00 91.12 85 GLU A C 1
ATOM 660 O O . GLU A 1 85 ? -11.445 6.591 12.366 1.00 91.12 85 GLU A O 1
ATOM 665 N N . LEU A 1 86 ? -11.447 4.727 13.635 1.00 97.38 86 LEU A N 1
ATOM 666 C CA . LEU A 1 86 ? -10.092 4.892 14.158 1.00 97.38 86 LEU A CA 1
ATOM 667 C C . LEU A 1 86 ? -9.066 4.883 13.020 1.00 97.38 86 LEU A C 1
ATOM 669 O O . LEU A 1 86 ? -8.249 5.799 12.910 1.00 97.38 86 LEU A O 1
ATOM 673 N N . ARG A 1 87 ? -9.147 3.875 12.142 1.00 94.56 87 ARG A N 1
ATOM 674 C CA . ARG A 1 87 ? -8.254 3.714 10.985 1.00 94.56 87 ARG A CA 1
ATOM 675 C C . ARG A 1 87 ? -8.425 4.847 9.986 1.00 94.56 87 ARG A C 1
ATOM 677 O O . ARG A 1 87 ? -7.428 5.405 9.539 1.00 94.56 87 ARG A O 1
ATOM 684 N N . LYS A 1 88 ? -9.668 5.235 9.686 1.00 86.06 88 LYS A N 1
ATOM 685 C CA . LYS A 1 88 ? -9.976 6.346 8.776 1.00 86.06 88 LYS A CA 1
ATOM 686 C C . LYS A 1 88 ? -9.345 7.657 9.248 1.00 86.06 88 LYS A C 1
ATOM 688 O O . LYS A 1 88 ? -8.705 8.341 8.455 1.00 86.06 88 LYS A O 1
ATOM 693 N N . LYS A 1 89 ? -9.490 7.995 10.535 1.00 95.25 89 LYS A N 1
ATOM 694 C CA . LYS A 1 89 ? -8.890 9.208 11.119 1.00 95.25 89 LYS A CA 1
ATOM 695 C C . LYS A 1 89 ? -7.363 9.152 11.105 1.00 95.25 89 LYS A C 1
ATOM 697 O O . LYS A 1 89 ? -6.734 10.115 10.678 1.00 95.25 89 LYS A O 1
ATOM 702 N N . ALA A 1 90 ? -6.785 8.020 11.511 1.00 94.19 90 ALA A N 1
ATOM 703 C CA . ALA A 1 90 ? -5.340 7.818 11.494 1.00 94.19 90 ALA A CA 1
ATOM 704 C C . ALA A 1 90 ? -4.747 7.972 10.086 1.00 94.19 90 ALA A C 1
ATOM 706 O O . ALA A 1 90 ? -3.773 8.697 9.905 1.00 94.19 90 ALA A O 1
ATOM 707 N N . LEU A 1 91 ? -5.339 7.309 9.088 1.00 86.62 91 LEU A N 1
ATOM 708 C CA . LEU A 1 91 ? -4.883 7.371 7.700 1.00 86.62 91 LEU A CA 1
ATOM 709 C C . LEU A 1 91 ? -4.961 8.786 7.142 1.00 86.62 91 LEU A C 1
ATOM 711 O O . LEU A 1 91 ? -3.967 9.257 6.600 1.00 86.62 91 LEU A O 1
ATOM 715 N N . ALA A 1 92 ? -6.094 9.472 7.320 1.00 84.62 92 ALA A N 1
ATOM 716 C CA . ALA A 1 92 ? -6.267 10.835 6.823 1.00 84.62 92 ALA A CA 1
ATOM 717 C C . ALA A 1 92 ? -5.188 11.784 7.371 1.00 84.62 92 ALA A C 1
ATOM 719 O O . ALA A 1 92 ? -4.610 12.565 6.617 1.00 84.62 92 ALA A O 1
ATOM 720 N N . HIS A 1 93 ? -4.876 11.671 8.666 1.00 95.38 93 HIS A N 1
ATOM 721 C CA . HIS A 1 93 ? -3.822 12.450 9.318 1.00 95.38 93 HIS A CA 1
ATOM 722 C C . HIS A 1 93 ? -2.431 12.136 8.750 1.00 95.38 93 HIS A C 1
ATOM 724 O O . HIS A 1 93 ? -1.722 13.019 8.270 1.00 95.38 93 HIS A O 1
ATOM 730 N N . LEU A 1 94 ? -2.052 10.856 8.742 1.00 93.12 94 LEU A N 1
ATOM 731 C CA . LEU A 1 94 ? -0.724 10.419 8.304 1.00 93.12 94 LEU A CA 1
ATOM 732 C C . LEU A 1 94 ? -0.481 10.698 6.814 1.00 93.12 94 LEU A C 1
ATOM 734 O O . LEU A 1 94 ? 0.611 11.117 6.438 1.00 93.12 94 LEU A O 1
ATOM 738 N N . GLN A 1 95 ? -1.490 10.496 5.963 1.00 86.69 95 GLN A N 1
ATOM 739 C CA . GLN A 1 95 ? -1.410 10.781 4.527 1.00 86.69 95 GLN A CA 1
ATOM 740 C C . GLN A 1 95 ? -1.258 12.279 4.248 1.00 86.69 95 GLN A C 1
ATOM 742 O O . GLN A 1 95 ? -0.568 12.653 3.300 1.00 86.69 95 GLN A O 1
ATOM 747 N N . ALA A 1 96 ? -1.849 13.146 5.076 1.00 85.44 96 ALA A N 1
ATOM 748 C CA . ALA A 1 96 ? -1.685 14.588 4.936 1.00 85.44 96 ALA A CA 1
ATOM 749 C C . ALA A 1 96 ? -0.225 15.017 5.173 1.00 85.44 96 ALA A C 1
ATOM 751 O O . ALA A 1 96 ? 0.313 15.782 4.372 1.00 85.44 96 ALA A O 1
ATOM 752 N N . HIS A 1 97 ? 0.436 14.473 6.202 1.00 91.44 97 HIS A N 1
ATOM 753 C CA . HIS A 1 97 ? 1.877 14.674 6.410 1.00 91.44 97 HIS A CA 1
ATOM 754 C C . HIS A 1 97 ? 2.708 14.089 5.274 1.00 91.44 97 HIS A C 1
ATOM 756 O O . HIS A 1 97 ? 3.580 14.765 4.738 1.00 91.44 97 HIS A O 1
ATOM 762 N N . ALA A 1 98 ? 2.416 12.845 4.886 1.00 84.06 98 ALA A N 1
ATOM 763 C CA . ALA A 1 98 ? 3.109 12.146 3.809 1.00 84.06 98 ALA A CA 1
ATOM 764 C C . ALA A 1 98 ? 3.138 12.995 2.527 1.00 84.06 98 ALA A C 1
ATOM 766 O O . ALA A 1 98 ? 4.203 13.250 1.969 1.00 84.06 98 ALA A O 1
ATOM 767 N N . LYS A 1 99 ? 1.976 13.542 2.146 1.00 79.56 99 LYS A N 1
ATOM 768 C CA . LYS A 1 99 ? 1.824 14.432 0.994 1.00 79.56 99 LYS A CA 1
ATOM 769 C C . LYS A 1 99 ? 2.634 15.725 1.125 1.00 79.56 99 LYS A C 1
ATOM 771 O O . LYS A 1 99 ? 3.307 16.098 0.176 1.00 79.56 99 LYS A O 1
ATOM 776 N N . ARG A 1 100 ? 2.570 16.425 2.263 1.00 86.50 100 ARG A N 1
ATOM 777 C CA . ARG A 1 100 ? 3.267 17.718 2.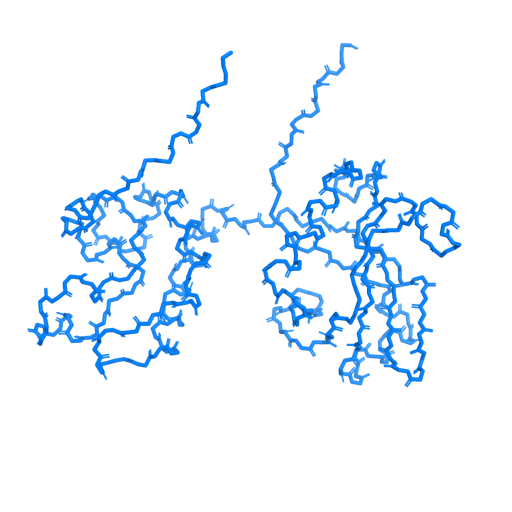439 1.00 86.50 100 ARG A CA 1
ATOM 778 C C . ARG A 1 100 ? 4.785 17.580 2.555 1.00 86.50 100 ARG A C 1
ATOM 780 O O . ARG A 1 100 ? 5.505 18.499 2.184 1.00 86.50 100 ARG A O 1
ATOM 787 N N . LEU A 1 101 ? 5.261 16.438 3.045 1.00 82.75 101 LEU A N 1
ATOM 788 C CA . LEU A 1 101 ? 6.683 16.141 3.221 1.00 82.75 101 LEU A CA 1
ATOM 789 C C . LEU A 1 101 ? 7.325 15.454 2.006 1.00 82.75 101 LEU A C 1
ATOM 791 O O . LEU A 1 101 ? 8.494 15.078 2.080 1.00 82.75 101 LEU A O 1
ATOM 795 N N . GLY A 1 102 ? 6.577 15.218 0.924 1.00 74.06 102 GLY A N 1
ATOM 796 C CA . GLY A 1 102 ? 7.065 14.440 -0.220 1.00 74.06 102 GLY A CA 1
ATOM 797 C C . GLY A 1 102 ? 7.381 12.979 0.131 1.00 74.06 102 GLY A C 1
ATOM 798 O O . GLY A 1 102 ? 8.122 12.284 -0.560 1.00 74.06 102 GLY A O 1
ATOM 799 N N . ILE A 1 103 ? 6.841 12.474 1.239 1.00 64.62 103 ILE A N 1
ATOM 800 C CA . ILE A 1 103 ? 7.071 11.108 1.705 1.00 64.62 103 ILE A CA 1
ATOM 801 C C . ILE A 1 103 ? 5.992 10.240 1.097 1.00 64.62 103 ILE A C 1
ATOM 803 O O . ILE A 1 103 ? 4.842 10.266 1.514 1.00 64.62 103 ILE A O 1
ATOM 807 N N . GLY A 1 104 ? 6.376 9.464 0.092 1.00 49.66 104 GLY A N 1
ATOM 808 C CA . GLY A 1 104 ? 5.385 8.859 -0.785 1.00 49.66 104 GLY A CA 1
ATOM 809 C C . GLY A 1 104 ? 4.888 9.820 -1.862 1.00 49.66 104 GLY A C 1
ATOM 810 O O . GLY A 1 104 ? 3.900 9.491 -2.513 1.00 49.66 104 GLY A O 1
ATOM 811 N N . GLU A 1 105 ? 5.577 10.954 -2.096 1.00 34.47 105 GLU A N 1
ATOM 812 C CA . GLU A 1 105 ? 5.567 11.538 -3.437 1.00 34.47 105 GLU A CA 1
ATOM 813 C C . GLU A 1 105 ? 6.082 10.467 -4.391 1.00 34.47 105 GLU A C 1
ATOM 815 O O . GLU A 1 105 ? 7.207 9.970 -4.306 1.00 34.47 105 GLU A O 1
ATOM 820 N N . VAL A 1 106 ? 5.151 10.042 -5.227 1.00 39.66 106 VAL A N 1
ATOM 821 C CA . VAL A 1 106 ? 5.333 9.060 -6.268 1.00 39.66 106 VAL A CA 1
ATOM 822 C C . VAL A 1 106 ? 6.220 9.732 -7.309 1.00 39.66 106 VAL A C 1
ATOM 824 O O . VAL A 1 106 ? 5.784 10.665 -7.983 1.00 39.66 106 VAL A O 1
ATOM 827 N N . SER A 1 107 ? 7.460 9.273 -7.468 1.00 35.59 107 SER A N 1
ATOM 828 C CA . SER A 1 107 ? 8.101 9.386 -8.774 1.00 35.59 107 SER A CA 1
ATOM 829 C C . SER A 1 107 ? 7.226 8.562 -9.712 1.00 35.59 107 SER A C 1
ATOM 831 O O . SER A 1 107 ? 7.238 7.333 -9.661 1.00 35.59 107 SER A O 1
ATOM 833 N N . GLU A 1 108 ? 6.341 9.239 -10.440 1.00 36.94 108 GLU A N 1
ATOM 834 C CA . GLU A 1 108 ? 5.385 8.622 -11.351 1.00 36.94 108 GLU A CA 1
ATOM 835 C C . GLU A 1 108 ? 6.165 7.934 -12.473 1.00 36.94 108 GLU A C 1
ATOM 837 O O . GLU A 1 108 ? 6.413 8.532 -13.512 1.00 36.94 108 GLU A O 1
ATOM 842 N N . VAL A 1 109 ? 6.583 6.683 -12.275 1.00 41.88 109 VAL A N 1
ATOM 843 C CA . VAL A 1 109 ? 7.187 5.866 -13.329 1.00 41.88 109 VAL A CA 1
ATOM 844 C C . VAL A 1 109 ? 6.096 5.579 -14.361 1.00 41.88 109 VAL A C 1
ATOM 846 O O . VAL A 1 109 ? 5.431 4.543 -14.360 1.00 41.88 109 VAL A O 1
ATOM 849 N N . LYS A 1 110 ? 5.856 6.550 -15.243 1.00 35.47 110 LYS A N 1
ATOM 850 C CA . LYS A 1 110 ? 5.022 6.389 -16.425 1.00 35.47 110 LYS A CA 1
ATOM 851 C C . LYS A 1 110 ? 5.795 5.484 -17.364 1.00 35.47 110 LYS A C 1
ATOM 853 O O . LYS A 1 110 ? 6.645 5.927 -18.126 1.00 35.47 110 LYS A O 1
ATOM 858 N N . LYS A 1 111 ? 5.523 4.192 -17.310 1.00 42.69 111 LYS A N 1
ATOM 859 C CA . LYS A 1 111 ? 5.753 3.323 -18.454 1.00 42.69 111 LYS A CA 1
ATOM 860 C C . LYS A 1 111 ? 4.371 2.935 -18.946 1.00 42.69 111 LYS A C 1
ATOM 862 O O . LYS A 1 111 ? 3.632 2.298 -18.210 1.00 42.69 111 LYS A O 1
ATOM 867 N N . GLU A 1 112 ? 3.997 3.370 -20.144 1.00 42.91 112 GLU A N 1
ATOM 868 C CA . GLU A 1 112 ? 2.835 2.810 -20.833 1.00 42.91 112 GLU A CA 1
ATOM 869 C C . GLU A 1 112 ? 3.242 1.407 -21.290 1.00 42.91 112 GLU A C 1
ATOM 871 O O . GLU A 1 112 ? 3.947 1.261 -22.290 1.00 42.91 112 GLU A O 1
ATOM 876 N N . VAL A 1 113 ? 2.907 0.372 -20.513 1.00 55.72 113 VAL A N 1
ATOM 877 C CA . VAL A 1 113 ? 3.309 -0.996 -20.866 1.00 55.72 113 VAL A CA 1
ATOM 878 C C . VAL A 1 113 ? 2.155 -1.742 -21.492 1.00 55.72 113 VAL A C 1
ATOM 880 O O . VAL A 1 113 ? 1.158 -1.972 -20.824 1.00 55.72 113 VAL A O 1
ATOM 883 N N . ALA A 1 114 ? 2.303 -2.150 -22.751 1.00 71.94 114 ALA A N 1
ATOM 884 C CA . ALA A 1 114 ? 1.247 -2.816 -23.499 1.00 71.94 114 ALA A CA 1
ATOM 885 C C . ALA A 1 114 ? 0.840 -4.181 -22.897 1.00 71.94 114 ALA A C 1
ATOM 887 O O . ALA A 1 114 ? 1.687 -4.989 -22.508 1.00 71.94 114 ALA A O 1
ATOM 888 N N . PHE A 1 115 ? -0.458 -4.487 -22.902 1.00 67.69 115 PHE A N 1
ATOM 889 C CA . PHE A 1 115 ? -0.982 -5.828 -22.696 1.00 67.69 115 PHE A CA 1
ATOM 890 C C . PHE A 1 115 ? -0.500 -6.716 -23.842 1.00 67.69 115 PHE A C 1
ATOM 892 O O . PHE A 1 115 ? -0.811 -6.472 -25.008 1.00 67.69 115 PHE A O 1
ATOM 899 N N . LYS A 1 116 ? 0.262 -7.760 -23.516 1.00 73.12 116 LYS A N 1
ATOM 900 C CA . LYS A 1 116 ? 0.843 -8.670 -24.514 1.00 73.12 116 LYS A CA 1
ATOM 901 C C . LYS A 1 116 ? -0.050 -9.870 -24.814 1.00 73.12 116 LYS A C 1
ATOM 903 O O . LYS A 1 116 ? 0.082 -10.492 -25.863 1.00 73.12 116 LYS A O 1
ATOM 908 N N . LYS A 1 117 ? -0.983 -10.190 -23.913 1.00 72.19 117 LYS A N 1
ATOM 909 C CA . LYS A 1 117 ? -1.896 -11.330 -24.049 1.00 72.19 117 LYS A CA 1
ATOM 910 C C . LYS A 1 117 ? -3.211 -11.070 -23.331 1.00 72.19 117 LYS A C 1
ATOM 912 O O . LYS A 1 117 ? -3.222 -10.462 -22.264 1.00 72.19 117 LYS A O 1
ATOM 917 N N . ALA A 1 118 ? -4.305 -11.586 -23.885 1.00 64.75 118 ALA A N 1
ATOM 918 C CA . ALA A 1 118 ? -5.617 -11.541 -23.254 1.00 64.75 118 ALA A CA 1
ATOM 919 C C . ALA A 1 118 ? -6.356 -12.882 -23.394 1.00 64.75 118 ALA A C 1
ATOM 921 O O . ALA A 1 118 ? -6.425 -13.453 -24.483 1.00 64.75 118 ALA A O 1
ATOM 922 N N . ASP A 1 119 ? -6.943 -13.369 -22.299 1.00 72.56 119 ASP A N 1
ATOM 923 C CA . ASP A 1 119 ? -7.981 -14.404 -22.324 1.00 72.56 119 ASP A CA 1
ATOM 924 C C . ASP A 1 119 ? -9.343 -13.703 -22.291 1.00 72.56 119 ASP A C 1
ATOM 926 O O . ASP A 1 119 ? -9.867 -13.344 -21.232 1.00 72.56 119 ASP A O 1
ATOM 930 N N . PHE A 1 120 ? -9.905 -13.481 -23.480 1.00 62.19 120 PHE A N 1
ATOM 931 C CA . PHE A 1 120 ? -11.134 -12.707 -23.657 1.00 62.19 120 PHE A CA 1
ATOM 932 C C . PHE A 1 120 ? -12.361 -13.336 -22.988 1.00 62.19 120 PHE A C 1
ATOM 934 O O . PHE A 1 120 ? -13.250 -12.611 -22.545 1.00 62.19 120 PHE A O 1
ATOM 941 N N . HIS A 1 121 ? -12.408 -14.667 -22.865 1.00 60.69 121 HIS A N 1
ATOM 942 C CA . HIS A 1 121 ? -13.523 -15.352 -22.204 1.00 60.69 121 HIS A CA 1
ATOM 943 C C . HIS A 1 121 ? -13.467 -15.170 -20.686 1.00 60.69 121 HIS A C 1
ATOM 945 O O . HIS A 1 121 ? -14.506 -15.128 -20.027 1.00 60.69 121 HIS A O 1
ATOM 951 N N . LYS A 1 122 ? -12.260 -15.037 -20.126 1.00 72.12 122 LYS A N 1
ATOM 952 C CA . LYS A 1 122 ? -12.044 -14.832 -18.688 1.00 72.12 122 LYS A CA 1
ATOM 953 C C . LYS A 1 122 ? -11.862 -13.368 -18.290 1.00 72.12 122 LYS A C 1
ATOM 955 O O . LYS A 1 122 ? -11.845 -13.087 -17.092 1.00 72.12 122 LYS A O 1
ATOM 960 N N . ARG A 1 123 ? -11.753 -12.462 -19.270 1.00 83.00 123 ARG A N 1
ATOM 961 C CA . ARG A 1 123 ? -11.419 -11.036 -19.097 1.00 83.00 123 ARG A CA 1
ATOM 962 C C . ARG A 1 123 ? -10.104 -10.835 -18.353 1.00 83.00 123 ARG A C 1
ATOM 964 O O . ARG A 1 123 ? -10.011 -10.005 -17.452 1.00 83.00 123 ARG A O 1
ATOM 971 N N . ILE A 1 124 ? -9.111 -11.652 -18.691 1.00 85.88 124 ILE A N 1
ATOM 972 C CA . ILE A 1 124 ? -7.781 -11.583 -18.087 1.00 85.88 124 ILE A CA 1
ATOM 973 C C . ILE A 1 124 ? -6.828 -10.967 -19.096 1.00 85.88 124 ILE A C 1
ATOM 975 O O . ILE A 1 124 ? -6.756 -11.434 -20.231 1.00 85.88 124 ILE A O 1
ATOM 979 N N . VAL A 1 125 ? -6.087 -9.954 -18.666 1.00 89.00 125 VAL A N 1
ATOM 980 C CA . VAL A 1 125 ? -5.014 -9.324 -19.438 1.00 89.00 125 VAL A CA 1
ATOM 981 C C . VAL A 1 125 ? -3.673 -9.572 -18.770 1.00 89.00 125 VAL A C 1
ATOM 983 O O . VAL A 1 125 ? -3.572 -9.527 -17.546 1.00 89.00 125 VAL A O 1
ATOM 986 N N . TYR A 1 126 ? -2.647 -9.826 -19.575 1.00 91.38 126 TYR A N 1
ATOM 987 C CA . TYR A 1 126 ? -1.271 -9.976 -19.123 1.00 91.38 126 TYR A CA 1
ATOM 988 C C . TYR A 1 126 ? -0.440 -8.810 -19.640 1.00 91.38 126 TYR A C 1
ATOM 990 O O . TYR A 1 126 ? -0.483 -8.488 -20.830 1.00 91.38 126 TYR A O 1
ATOM 998 N N . GLY A 1 127 ? 0.353 -8.213 -18.760 1.00 90.88 127 GLY A N 1
ATOM 999 C CA . GLY A 1 127 ? 1.246 -7.109 -19.096 1.00 90.88 127 GLY A CA 1
ATOM 1000 C C . GLY A 1 127 ? 2.490 -7.125 -18.221 1.00 90.88 127 GLY A C 1
ATOM 1001 O O . GLY A 1 127 ? 2.451 -7.564 -17.070 1.00 90.88 127 GLY A O 1
ATOM 1002 N N . GLU A 1 128 ? 3.597 -6.656 -18.785 1.00 92.00 128 GLU A N 1
ATOM 1003 C CA . GLU A 1 128 ? 4.821 -6.410 -18.028 1.00 92.00 128 GLU A CA 1
ATOM 1004 C C . GLU A 1 128 ? 4.600 -5.150 -17.190 1.00 92.00 128 GLU A C 1
ATOM 1006 O O . GLU A 1 128 ? 4.248 -4.104 -17.708 1.00 92.00 128 GLU A O 1
ATOM 1011 N N . VAL A 1 129 ? 4.760 -5.227 -15.880 1.00 90.25 129 VAL A N 1
ATOM 1012 C CA . VAL A 1 129 ? 4.695 -4.044 -15.017 1.00 90.25 129 VAL A CA 1
ATOM 1013 C C . VAL A 1 129 ? 6.013 -3.289 -15.082 1.00 90.25 129 VAL A C 1
ATOM 1015 O O . VAL A 1 129 ? 6.026 -2.061 -15.146 1.00 90.25 129 VAL A O 1
ATOM 1018 N N . TYR A 1 130 ? 7.131 -4.020 -15.103 1.00 89.69 130 TYR A N 1
ATOM 1019 C CA . TYR A 1 130 ? 8.445 -3.417 -15.268 1.00 89.69 130 TYR A CA 1
ATOM 1020 C C . TYR A 1 130 ? 9.433 -4.367 -15.949 1.00 89.69 130 TYR A C 1
ATOM 1022 O O . TYR A 1 130 ? 9.389 -5.580 -15.729 1.00 89.69 130 TYR A O 1
ATOM 1030 N N . VAL A 1 131 ? 10.311 -3.810 -16.790 1.00 91.31 131 VAL A N 1
ATOM 1031 C CA . VAL A 1 131 ? 11.238 -4.558 -17.655 1.00 91.31 131 VAL A CA 1
ATOM 1032 C C . VAL A 1 131 ? 12.682 -4.217 -17.273 1.00 91.31 131 VAL A C 1
ATOM 1034 O O . VAL A 1 131 ? 12.993 -3.032 -17.137 1.00 91.31 131 VAL A O 1
ATOM 1037 N N . PRO A 1 132 ? 13.574 -5.211 -17.105 1.00 93.00 132 PRO A N 1
ATOM 1038 C CA . PRO A 1 132 ? 14.944 -4.966 -16.673 1.00 93.00 132 PRO A CA 1
ATOM 1039 C C . PRO A 1 132 ? 15.760 -4.154 -17.671 1.00 93.00 132 PRO A C 1
ATOM 1041 O O . PRO A 1 132 ? 15.731 -4.425 -18.869 1.00 93.00 132 PRO A O 1
ATOM 1044 N N . ASN A 1 133 ? 16.583 -3.245 -17.146 1.00 90.38 133 ASN A N 1
ATOM 1045 C CA . ASN A 1 133 ? 17.594 -2.480 -17.889 1.00 90.38 133 ASN A CA 1
ATOM 1046 C C . ASN A 1 133 ? 17.041 -1.641 -19.055 1.00 90.38 133 ASN A C 1
ATOM 1048 O O . ASN A 1 133 ? 17.798 -1.209 -19.923 1.00 90.38 133 ASN A O 1
ATOM 1052 N N . GLU A 1 134 ? 15.733 -1.403 -19.079 1.00 87.44 134 GLU A N 1
ATOM 1053 C CA . GLU A 1 134 ? 15.082 -0.531 -20.044 1.00 87.44 134 GLU A CA 1
ATOM 1054 C C . GLU A 1 134 ? 14.700 0.769 -19.345 1.00 87.44 134 GLU A C 1
ATOM 1056 O O . GLU A 1 134 ? 14.114 0.744 -18.260 1.00 87.44 134 GLU A O 1
ATOM 1061 N N . LYS A 1 135 ? 15.040 1.902 -19.965 1.00 83.12 135 LYS A N 1
ATOM 1062 C CA . LYS A 1 135 ? 14.671 3.207 -19.427 1.00 83.12 135 LYS A CA 1
ATOM 1063 C C . LYS A 1 135 ? 13.168 3.434 -19.572 1.00 83.12 135 LYS A C 1
ATOM 1065 O O . LYS A 1 135 ? 12.611 3.224 -20.647 1.00 83.12 135 LYS A O 1
ATOM 1070 N N . ASP A 1 136 ? 12.525 3.871 -18.501 1.00 78.00 136 ASP A N 1
ATOM 1071 C CA . ASP A 1 136 ? 11.159 4.381 -18.524 1.00 78.00 136 ASP A CA 1
ATOM 1072 C C . ASP A 1 136 ? 11.094 5.793 -19.142 1.00 78.00 136 ASP A C 1
ATOM 1074 O O . ASP A 1 136 ? 12.102 6.356 -19.584 1.00 78.00 136 ASP A O 1
ATOM 1078 N N . THR A 1 137 ? 9.900 6.395 -19.179 1.00 69.62 137 THR A N 1
ATOM 1079 C CA . THR A 1 137 ? 9.723 7.748 -19.741 1.00 69.62 137 THR A CA 1
ATOM 1080 C C . THR A 1 137 ? 10.429 8.847 -18.944 1.00 69.62 137 THR A C 1
ATOM 1082 O O . THR A 1 137 ? 10.613 9.948 -19.461 1.00 69.62 137 THR A O 1
ATOM 1085 N N . GLN A 1 138 ? 10.860 8.558 -17.715 1.00 67.19 138 GLN A N 1
ATOM 1086 C CA . GLN A 1 138 ? 11.638 9.457 -16.865 1.00 67.19 138 GLN A CA 1
ATOM 1087 C C . GLN A 1 138 ? 13.151 9.215 -16.980 1.00 67.19 138 GLN A C 1
ATOM 1089 O O . GLN A 1 138 ? 13.938 9.876 -16.303 1.00 67.19 138 GLN A O 1
ATOM 1094 N N . GLY A 1 139 ? 13.578 8.287 -17.842 1.00 77.31 139 GLY A N 1
ATOM 1095 C CA . GLY A 1 139 ? 14.979 7.930 -18.030 1.00 77.31 139 GLY A CA 1
ATOM 1096 C C . GLY A 1 139 ? 15.548 7.028 -16.931 1.00 77.31 139 GLY A C 1
ATOM 1097 O O . GLY A 1 139 ? 16.764 6.814 -16.915 1.00 77.31 139 GLY A O 1
ATOM 1098 N N . GLN A 1 140 ? 14.706 6.506 -16.036 1.00 81.44 140 GLN A N 1
ATOM 1099 C CA . GLN A 1 140 ? 15.088 5.614 -14.940 1.00 81.44 140 GLN A CA 1
ATOM 1100 C C . GLN A 1 140 ? 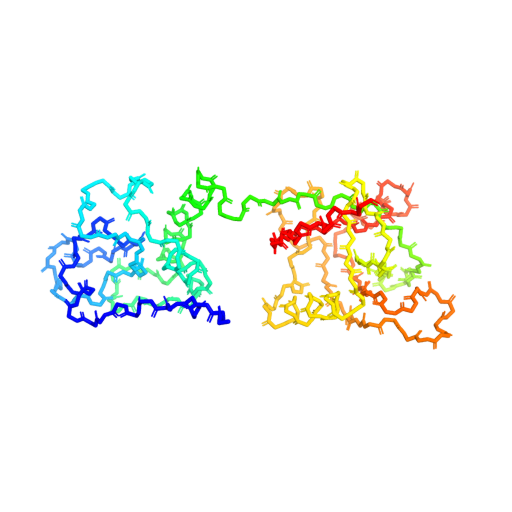14.987 4.158 -15.384 1.00 81.44 140 GLN A C 1
ATOM 1102 O O . GLN A 1 140 ? 14.241 3.828 -16.297 1.00 81.44 140 GLN A O 1
ATOM 1107 N N . TRP A 1 141 ? 15.745 3.271 -14.748 1.00 85.44 141 TRP A N 1
ATOM 1108 C CA . TRP A 1 141 ? 15.706 1.838 -15.028 1.00 85.44 141 TRP A CA 1
ATOM 1109 C C . TRP A 1 141 ? 15.963 1.049 -13.743 1.00 85.44 141 TRP A C 1
ATOM 1111 O O . TRP A 1 141 ? 16.489 1.586 -12.767 1.00 85.44 141 TRP A O 1
ATOM 1121 N N . ALA A 1 142 ? 15.612 -0.236 -13.740 1.00 87.62 142 ALA A N 1
ATOM 1122 C CA . ALA A 1 142 ? 15.928 -1.152 -12.648 1.00 87.62 142 ALA A CA 1
ATOM 1123 C C . ALA A 1 142 ? 16.523 -2.462 -13.174 1.00 87.62 142 ALA A C 1
ATOM 1125 O O . ALA A 1 142 ? 16.246 -2.886 -14.299 1.00 87.62 142 ALA A O 1
ATOM 1126 N N . SER A 1 143 ? 17.354 -3.108 -12.355 1.00 92.44 143 SER A N 1
ATOM 1127 C CA . SER A 1 143 ? 17.880 -4.440 -12.655 1.00 92.44 143 SER A CA 1
ATOM 1128 C C . SER A 1 143 ? 16.794 -5.505 -12.464 1.00 92.44 143 SER A C 1
ATOM 1130 O O . SER A 1 143 ? 15.812 -5.286 -11.756 1.00 92.44 143 SER A O 1
ATOM 1132 N N . ALA A 1 144 ? 16.989 -6.691 -13.049 1.00 93.75 144 ALA A N 1
ATOM 1133 C CA . ALA A 1 144 ? 16.068 -7.815 -12.858 1.00 93.75 144 ALA A CA 1
ATOM 1134 C C . ALA A 1 144 ? 15.917 -8.197 -11.373 1.00 93.75 144 ALA A C 1
ATOM 1136 O O . ALA A 1 144 ? 14.823 -8.525 -10.929 1.00 93.75 144 ALA A O 1
ATOM 1137 N N . GLU A 1 145 ? 16.998 -8.089 -10.595 1.00 92.75 145 GLU A N 1
ATOM 1138 C CA . GLU A 1 145 ? 16.988 -8.368 -9.156 1.00 92.75 145 GLU A CA 1
ATOM 1139 C C . GLU A 1 145 ? 16.138 -7.350 -8.375 1.00 92.75 145 GLU A C 1
ATOM 1141 O O . GLU A 1 145 ? 15.368 -7.722 -7.490 1.00 92.75 145 GLU A O 1
ATOM 1146 N N . GLU A 1 146 ? 16.240 -6.059 -8.705 1.00 90.81 146 GLU A N 1
ATOM 1147 C CA . GLU A 1 146 ? 15.415 -5.031 -8.061 1.00 90.81 146 GLU A CA 1
ATOM 1148 C C . GLU A 1 146 ? 13.944 -5.149 -8.470 1.00 90.81 146 GLU A C 1
ATOM 1150 O O . GLU A 1 146 ? 13.057 -5.028 -7.625 1.00 90.81 146 GLU A O 1
ATOM 1155 N N . ILE A 1 147 ? 13.674 -5.483 -9.733 1.00 92.94 147 ILE A N 1
ATOM 1156 C CA . ILE A 1 147 ? 12.317 -5.756 -10.224 1.00 92.94 147 ILE A CA 1
ATOM 1157 C C . ILE A 1 147 ? 11.700 -6.957 -9.499 1.00 92.94 147 ILE A C 1
ATOM 1159 O O . ILE A 1 147 ? 10.542 -6.892 -9.088 1.00 92.94 147 ILE A O 1
ATOM 1163 N N . GLU A 1 148 ? 12.465 -8.024 -9.266 1.00 94.81 148 GLU A N 1
ATOM 1164 C CA . GLU A 1 148 ? 12.009 -9.178 -8.486 1.00 94.81 148 GLU A CA 1
ATOM 1165 C C . GLU A 1 148 ? 11.653 -8.788 -7.045 1.00 94.81 148 GLU A C 1
ATOM 1167 O O . GLU A 1 148 ? 10.576 -9.133 -6.550 1.00 94.81 148 GLU A O 1
ATOM 1172 N N . LYS A 1 149 ? 12.496 -7.984 -6.384 1.00 91.69 149 LYS A N 1
ATOM 1173 C CA . LYS A 1 149 ? 12.194 -7.447 -5.044 1.00 91.69 149 LYS A CA 1
ATOM 1174 C C . LYS A 1 149 ? 10.915 -6.611 -5.048 1.00 91.69 149 LYS A C 1
ATOM 1176 O O . LYS A 1 149 ? 10.117 -6.724 -4.115 1.00 91.69 149 LYS A O 1
ATOM 1181 N N . MET A 1 150 ? 10.702 -5.779 -6.069 1.00 89.88 150 MET A N 1
ATOM 1182 C CA . MET A 1 150 ? 9.478 -4.983 -6.221 1.00 89.88 150 MET A CA 1
ATOM 1183 C C . MET A 1 150 ? 8.242 -5.879 -6.373 1.00 89.88 150 MET A C 1
ATOM 1185 O O . MET A 1 150 ? 7.260 -5.682 -5.652 1.00 89.88 150 MET A O 1
ATOM 1189 N N . ALA A 1 151 ? 8.316 -6.899 -7.231 1.00 91.69 151 ALA A N 1
ATOM 1190 C CA . ALA A 1 151 ? 7.240 -7.861 -7.454 1.00 91.69 151 ALA A CA 1
ATOM 1191 C C . ALA A 1 151 ? 6.876 -8.628 -6.174 1.00 91.69 151 ALA A C 1
ATOM 1193 O O . ALA A 1 151 ? 5.701 -8.754 -5.824 1.00 91.69 151 ALA A O 1
ATOM 1194 N N . HIS A 1 152 ? 7.877 -9.101 -5.428 1.00 92.69 152 HIS A N 1
ATOM 1195 C CA . HIS A 1 152 ? 7.653 -9.829 -4.179 1.00 92.69 152 HIS A CA 1
ATOM 1196 C C . HIS A 1 152 ? 7.049 -8.932 -3.099 1.00 92.69 152 HIS A C 1
ATOM 1198 O O . HIS A 1 152 ? 6.047 -9.307 -2.490 1.00 92.69 152 HIS A O 1
ATOM 1204 N N . ARG A 1 153 ? 7.557 -7.704 -2.927 1.00 86.94 153 ARG A N 1
ATOM 1205 C CA . ARG A 1 153 ? 6.963 -6.735 -1.989 1.00 86.94 153 ARG A CA 1
ATOM 1206 C C . ARG A 1 153 ? 5.523 -6.394 -2.352 1.00 86.94 153 ARG A C 1
ATOM 1208 O O . ARG A 1 153 ? 4.707 -6.189 -1.455 1.00 86.94 153 ARG A O 1
ATOM 1215 N N . PHE A 1 154 ? 5.190 -6.301 -3.637 1.00 87.62 154 PHE A N 1
ATOM 1216 C CA . PHE A 1 154 ? 3.811 -6.077 -4.066 1.00 87.62 154 PHE A CA 1
ATOM 1217 C C . PHE A 1 154 ? 2.881 -7.192 -3.559 1.00 87.62 154 PHE A C 1
ATOM 1219 O O . PHE A 1 154 ? 1.823 -6.899 -2.993 1.00 87.62 154 PHE A O 1
ATOM 1226 N N . MET A 1 155 ? 3.315 -8.451 -3.682 1.00 88.62 155 MET A N 1
ATOM 1227 C CA . MET A 1 155 ? 2.574 -9.620 -3.197 1.00 88.62 155 MET A CA 1
ATOM 1228 C C . MET A 1 155 ? 2.494 -9.674 -1.666 1.00 88.62 155 MET A C 1
ATOM 1230 O O . MET A 1 155 ? 1.411 -9.883 -1.121 1.00 88.62 155 MET A O 1
ATOM 1234 N N . GLU A 1 156 ? 3.604 -9.430 -0.964 1.00 84.50 156 GLU A N 1
ATOM 1235 C CA . GLU A 1 156 ? 3.663 -9.396 0.508 1.00 84.50 156 GLU A CA 1
ATOM 1236 C C . GLU A 1 156 ? 2.707 -8.357 1.109 1.00 84.50 156 GLU A C 1
ATOM 1238 O O . GLU A 1 156 ? 2.117 -8.581 2.164 1.00 84.50 156 GLU A O 1
ATOM 1243 N N . ASN A 1 157 ? 2.520 -7.228 0.421 1.00 83.38 157 ASN A N 1
ATOM 1244 C CA . ASN A 1 157 ? 1.642 -6.146 0.861 1.00 83.38 157 ASN A CA 1
ATOM 1245 C C . ASN A 1 157 ? 0.169 -6.331 0.453 1.00 83.38 157 ASN A C 1
ATOM 1247 O O . ASN A 1 157 ? -0.619 -5.400 0.623 1.00 83.38 157 ASN A O 1
ATOM 1251 N N . LEU A 1 158 ? -0.212 -7.500 -0.081 1.00 80.62 158 LEU A N 1
ATOM 1252 C CA . LEU A 1 158 ? -1.592 -7.853 -0.444 1.00 80.62 158 LEU A CA 1
ATOM 1253 C C . LEU A 1 158 ? -2.271 -6.823 -1.366 1.00 80.62 158 LEU A C 1
ATOM 1255 O O . LEU A 1 158 ? -3.468 -6.560 -1.256 1.00 80.62 158 LEU A O 1
ATOM 1259 N N . ARG A 1 159 ? -1.522 -6.242 -2.309 1.00 78.62 159 ARG A N 1
ATOM 1260 C CA . ARG A 1 159 ? -2.016 -5.187 -3.216 1.00 78.62 159 ARG A CA 1
ATOM 1261 C C . ARG A 1 159 ? -2.853 -5.706 -4.395 1.00 78.62 159 ARG A C 1
ATOM 1263 O O . ARG A 1 159 ? -3.041 -5.004 -5.379 1.00 78.62 159 ARG A O 1
ATOM 1270 N N . LEU A 1 160 ? -3.378 -6.926 -4.296 1.00 81.88 160 LEU A N 1
ATOM 1271 C CA . LEU A 1 160 ? -4.004 -7.653 -5.408 1.00 81.88 160 LEU A CA 1
ATOM 1272 C C . LEU A 1 160 ? -5.288 -7.002 -5.943 1.00 81.88 160 LEU A C 1
ATOM 1274 O O . LEU A 1 160 ? -5.668 -7.273 -7.078 1.00 81.88 160 LEU A O 1
ATOM 1278 N N . THR A 1 161 ? -5.951 -6.167 -5.143 1.00 80.81 161 THR A N 1
ATOM 1279 C CA . THR A 1 161 ? -7.179 -5.440 -5.514 1.00 80.81 161 THR A CA 1
ATOM 1280 C C . THR A 1 161 ? -6.954 -3.935 -5.671 1.00 80.81 161 THR A C 1
ATOM 1282 O O . THR A 1 161 ? -7.897 -3.190 -5.904 1.00 80.81 161 THR A O 1
ATOM 1285 N N . GLN A 1 162 ? -5.708 -3.464 -5.543 1.00 76.94 162 GLN A N 1
ATOM 1286 C CA . GLN A 1 162 ? -5.354 -2.045 -5.675 1.00 76.94 162 GLN A CA 1
ATOM 1287 C C . GLN A 1 162 ? -5.050 -1.695 -7.136 1.00 76.94 162 GLN A C 1
ATOM 1289 O O . GLN A 1 162 ? -4.032 -1.076 -7.434 1.00 76.94 162 GLN A O 1
ATOM 1294 N N . ILE A 1 163 ? -5.906 -2.167 -8.044 1.00 78.12 163 ILE A N 1
ATOM 1295 C CA . ILE A 1 163 ? -5.877 -1.800 -9.457 1.00 78.12 163 ILE A CA 1
ATOM 1296 C C . ILE A 1 163 ? -6.940 -0.723 -9.648 1.00 78.12 163 ILE A C 1
ATOM 1298 O O . ILE A 1 163 ? -8.126 -0.999 -9.455 1.00 78.12 163 ILE A O 1
ATOM 1302 N N . ASP A 1 164 ? -6.490 0.477 -9.997 1.00 72.00 164 ASP A N 1
ATOM 1303 C CA . ASP A 1 164 ? -7.327 1.627 -10.326 1.00 72.00 164 ASP A CA 1
ATOM 1304 C C . ASP A 1 164 ? -7.218 1.970 -11.821 1.00 72.00 164 ASP A C 1
ATOM 1306 O O . ASP A 1 164 ? -6.487 1.317 -12.582 1.00 72.00 164 ASP A O 1
ATOM 1310 N N . LYS A 1 165 ? -7.978 2.971 -12.265 1.00 68.44 165 LYS A N 1
ATOM 1311 C CA . LYS A 1 165 ? -7.933 3.464 -13.640 1.00 68.44 165 LYS A CA 1
ATOM 1312 C C . LYS A 1 165 ? -7.400 4.888 -13.623 1.00 68.44 165 LYS A C 1
ATOM 1314 O O . LYS A 1 165 ? -8.007 5.791 -13.074 1.00 68.44 165 LYS A O 1
ATOM 1319 N N . GLN A 1 166 ? -6.273 5.113 -14.296 1.00 65.31 166 GLN A N 1
ATOM 1320 C CA . GLN A 1 166 ? -5.684 6.453 -14.441 1.00 65.31 166 GLN A CA 1
ATOM 1321 C C . GLN A 1 166 ? -5.346 7.145 -13.103 1.00 65.31 166 GLN A C 1
ATOM 1323 O O . GLN A 1 166 ? -5.362 8.374 -13.043 1.00 65.31 166 GLN A O 1
ATOM 1328 N N . HIS A 1 167 ? -4.990 6.384 -12.056 1.00 61.53 167 HIS A N 1
ATOM 1329 C CA . HIS A 1 167 ? -4.656 6.927 -10.730 1.00 61.53 167 HIS A CA 1
ATOM 1330 C C . HIS A 1 167 ? -5.786 7.774 -10.129 1.00 61.53 167 HIS A C 1
ATOM 1332 O O . HIS A 1 167 ? -5.535 8.763 -9.434 1.00 61.53 167 HIS A O 1
ATOM 1338 N N . ASP A 1 168 ? -7.038 7.416 -10.418 1.00 66.19 168 ASP A N 1
ATOM 1339 C CA . ASP A 1 168 ? -8.218 8.025 -9.800 1.00 66.19 168 ASP A CA 1
ATOM 1340 C C . ASP A 1 168 ? -8.409 7.596 -8.333 1.00 66.19 168 ASP A C 1
ATOM 1342 O O . ASP A 1 168 ? -9.223 8.188 -7.622 1.00 66.19 168 ASP A O 1
ATOM 1346 N N . TRP A 1 169 ? -7.592 6.649 -7.851 1.00 61.25 169 TRP A N 1
ATOM 1347 C CA . TRP A 1 169 ? -7.635 6.067 -6.508 1.00 61.25 169 TRP A CA 1
ATOM 1348 C C . TRP A 1 169 ? -8.964 5.377 -6.188 1.00 61.25 169 TRP A C 1
ATOM 1350 O O . TRP A 1 169 ? -9.283 5.174 -5.010 1.00 61.25 169 TRP A O 1
ATOM 1360 N N . GLU A 1 170 ? -9.726 4.990 -7.213 1.00 66.56 170 GLU A N 1
ATOM 1361 C CA . GLU A 1 170 ? -10.890 4.127 -7.074 1.00 66.56 170 GLU A CA 1
ATOM 1362 C C . GLU A 1 170 ? -10.446 2.664 -7.239 1.00 66.56 170 GLU A C 1
ATOM 1364 O O . GLU A 1 170 ? -10.194 2.209 -8.357 1.00 66.56 170 GLU A O 1
ATOM 1369 N N . PRO A 1 171 ? -10.309 1.899 -6.137 1.00 64.31 171 PRO A N 1
ATOM 1370 C CA . PRO A 1 171 ? -9.964 0.486 -6.239 1.00 64.31 171 PRO A CA 1
ATOM 1371 C C . PRO A 1 171 ? -11.088 -0.305 -6.940 1.00 64.31 171 PRO A C 1
ATOM 1373 O O . PRO A 1 171 ? -12.211 0.175 -7.084 1.00 64.31 171 PRO A O 1
ATOM 1376 N N . ASP A 1 172 ? -10.792 -1.552 -7.320 1.00 66.81 172 ASP A N 1
ATOM 1377 C CA . ASP A 1 172 ? -11.727 -2.543 -7.890 1.00 66.81 172 ASP A CA 1
ATOM 1378 C C . ASP A 1 172 ? -11.938 -2.516 -9.419 1.00 66.81 172 ASP A C 1
ATOM 1380 O O . ASP A 1 172 ? -12.872 -3.139 -9.933 1.00 66.81 172 ASP A O 1
ATOM 1384 N N . GLU A 1 173 ? -11.049 -1.887 -10.193 1.00 81.00 173 GLU A N 1
ATOM 1385 C CA . GLU A 1 173 ? -11.064 -2.018 -11.663 1.00 81.00 173 GLU A CA 1
ATOM 1386 C C . GLU A 1 173 ? -10.677 -3.428 -12.129 1.00 81.00 173 GLU A C 1
ATOM 1388 O O . GLU A 1 173 ? -11.202 -3.973 -13.111 1.00 81.00 173 GLU A O 1
ATOM 1393 N N . GLY A 1 174 ? -9.788 -4.065 -11.371 1.00 85.06 174 GLY A N 1
ATOM 1394 C CA . GLY A 1 174 ? -9.333 -5.418 -11.626 1.00 85.06 174 GLY A CA 1
ATOM 1395 C C . GLY A 1 174 ? -8.758 -6.095 -10.390 1.00 85.06 174 GLY A C 1
ATOM 1396 O O . GLY A 1 174 ? -8.443 -5.466 -9.383 1.00 85.06 174 GLY A O 1
ATOM 1397 N N . VAL A 1 175 ? -8.619 -7.414 -10.485 1.00 89.81 175 VAL A N 1
ATOM 1398 C CA . VAL A 1 175 ? -7.981 -8.248 -9.465 1.00 89.81 175 VAL A CA 1
ATOM 1399 C C . VAL A 1 175 ? -6.811 -8.974 -10.094 1.00 89.81 175 VAL A C 1
ATOM 1401 O O . VAL A 1 175 ? -6.968 -9.653 -11.112 1.00 89.81 175 VAL A O 1
ATOM 1404 N N . VAL A 1 176 ? -5.644 -8.860 -9.472 1.00 92.12 176 VAL A N 1
ATOM 1405 C CA . VAL A 1 176 ? -4.461 -9.631 -9.850 1.00 92.12 176 VAL A CA 1
ATOM 1406 C C . VAL A 1 176 ? -4.724 -11.108 -9.567 1.00 92.12 176 VAL A C 1
ATOM 1408 O O . VAL A 1 176 ? -4.961 -11.502 -8.425 1.00 92.12 176 VAL A O 1
ATOM 1411 N N . VAL A 1 177 ? -4.686 -11.926 -10.618 1.00 93.00 177 VAL A N 1
ATOM 1412 C CA . VAL A 1 177 ? -4.882 -13.383 -10.551 1.00 93.00 177 VAL A CA 1
ATOM 1413 C C . VAL A 1 177 ? -3.576 -14.158 -10.704 1.00 93.00 177 VAL A C 1
ATOM 1415 O O . VAL A 1 177 ? -3.484 -15.280 -10.214 1.00 93.00 177 VAL A O 1
ATOM 1418 N N . GLU A 1 178 ? -2.551 -13.557 -11.316 1.00 93.88 178 GLU A N 1
ATOM 1419 C CA . GLU A 1 178 ? -1.190 -14.101 -11.372 1.00 93.88 178 GLU A CA 1
ATOM 1420 C C . GLU A 1 178 ? -0.163 -12.964 -11.277 1.00 93.88 178 GLU A C 1
ATOM 1422 O O . GLU A 1 178 ? -0.379 -11.873 -11.805 1.00 93.88 178 GLU A O 1
ATOM 1427 N N . SER A 1 179 ? 0.970 -13.233 -10.628 1.00 95.00 179 SER A N 1
ATOM 1428 C CA . SER A 1 179 ? 2.135 -12.346 -10.563 1.00 95.00 179 SER A CA 1
ATOM 1429 C C . SER A 1 179 ? 3.393 -13.200 -10.638 1.00 95.00 179 SER A C 1
ATOM 1431 O O . SER A 1 179 ? 3.543 -14.132 -9.843 1.00 95.00 179 SER A O 1
ATOM 1433 N N . PHE A 1 180 ? 4.273 -12.933 -11.602 1.00 95.94 180 PHE A N 1
ATOM 1434 C CA . PHE A 1 180 ? 5.484 -13.730 -11.795 1.00 95.94 180 PHE A CA 1
ATOM 1435 C C . PHE A 1 180 ? 6.625 -12.936 -12.432 1.00 95.94 180 PHE A C 1
ATOM 1437 O O . PHE A 1 180 ? 6.414 -11.896 -13.054 1.00 95.94 180 PHE A O 1
ATOM 1444 N N . ILE A 1 181 ? 7.842 -13.467 -12.291 1.00 97.44 181 ILE A N 1
ATOM 1445 C CA . ILE A 1 181 ? 9.013 -13.024 -13.048 1.00 97.44 181 ILE A CA 1
ATOM 1446 C C . ILE A 1 181 ? 9.135 -13.878 -14.309 1.00 97.44 181 ILE A C 1
ATOM 1448 O O . ILE A 1 181 ? 9.204 -15.110 -14.234 1.00 97.44 181 ILE A O 1
ATOM 1452 N N . ALA A 1 182 ? 9.137 -13.224 -15.469 1.00 96.56 182 ALA A N 1
ATOM 1453 C CA . ALA A 1 182 ? 9.264 -13.870 -16.766 1.00 96.56 182 ALA A CA 1
ATOM 1454 C C . ALA A 1 182 ? 10.607 -14.603 -16.874 1.00 96.56 182 ALA A C 1
ATOM 1456 O O . ALA A 1 182 ? 11.673 -14.064 -16.562 1.00 96.56 182 ALA A O 1
ATOM 1457 N N . ARG A 1 183 ? 10.564 -15.865 -17.303 1.00 95.19 183 ARG A N 1
ATOM 1458 C CA . ARG A 1 183 ? 11.749 -16.731 -17.357 1.00 95.19 183 ARG A CA 1
ATOM 1459 C C . ARG A 1 183 ? 12.506 -16.538 -18.675 1.00 95.19 183 ARG A C 1
ATOM 1461 O O . ARG A 1 183 ? 11.905 -16.154 -19.676 1.00 95.19 183 ARG A O 1
ATOM 1468 N N . PRO A 1 184 ? 13.810 -16.858 -18.730 1.00 94.38 184 PRO A N 1
ATOM 1469 C CA . PRO A 1 184 ? 14.516 -16.956 -20.002 1.00 94.38 184 PRO A CA 1
ATOM 1470 C C . PRO A 1 184 ? 13.796 -17.909 -20.968 1.00 94.38 184 PRO A C 1
ATOM 1472 O O . PRO A 1 184 ? 13.487 -19.042 -20.602 1.00 94.38 184 PRO A O 1
ATOM 1475 N N . GLY A 1 185 ? 13.543 -17.446 -22.194 1.00 90.50 185 GLY A N 1
ATOM 1476 C CA . GLY A 1 185 ? 12.837 -18.218 -23.222 1.00 90.50 185 GLY A CA 1
ATOM 1477 C C . GLY A 1 185 ? 11.309 -18.162 -23.145 1.00 90.50 185 GLY A C 1
ATOM 1478 O O . GLY A 1 185 ? 10.657 -18.908 -23.873 1.00 90.50 185 GLY A O 1
ATOM 1479 N N . ASP A 1 186 ? 10.736 -17.306 -22.293 1.00 93.38 186 ASP A N 1
ATOM 1480 C CA . ASP A 1 186 ? 9.309 -16.994 -22.353 1.00 93.38 186 ASP A CA 1
ATOM 1481 C C . ASP A 1 186 ? 8.959 -16.405 -23.741 1.00 93.38 186 ASP A C 1
ATOM 1483 O O . ASP A 1 186 ? 9.657 -15.499 -24.207 1.00 93.38 186 ASP A O 1
ATOM 1487 N N . PRO A 1 187 ? 7.949 -16.947 -24.451 1.00 88.69 187 PRO A N 1
ATOM 1488 C CA . PRO A 1 187 ? 7.612 -16.498 -25.801 1.00 88.69 187 PRO A CA 1
ATOM 1489 C C . PRO A 1 187 ? 6.862 -15.160 -25.822 1.00 88.69 187 PRO A C 1
ATOM 1491 O O . PRO A 1 187 ? 6.853 -14.494 -26.857 1.00 88.69 187 PRO A O 1
ATOM 1494 N N . ASP A 1 188 ? 6.231 -14.788 -24.706 1.00 88.56 188 ASP A N 1
ATOM 1495 C CA . ASP A 1 188 ? 5.326 -13.646 -24.606 1.00 88.56 188 ASP A CA 1
ATOM 1496 C C . ASP A 1 188 ? 6.001 -12.465 -23.869 1.00 88.56 188 ASP A C 1
ATOM 1498 O O . ASP A 1 188 ? 5.691 -11.303 -24.148 1.00 88.56 188 ASP A O 1
ATOM 1502 N N . PHE A 1 189 ? 6.944 -12.732 -22.953 1.00 93.88 189 PHE A N 1
ATOM 1503 C CA . PHE A 1 189 ? 7.494 -11.731 -22.026 1.00 93.88 189 PHE A CA 1
ATOM 1504 C C . PHE A 1 189 ? 9.027 -11.648 -22.000 1.00 93.88 189 PHE A C 1
ATOM 1506 O O . PHE A 1 189 ? 9.755 -12.608 -22.239 1.00 93.88 189 PHE A O 1
ATOM 1513 N N . THR A 1 190 ? 9.529 -10.467 -21.652 1.00 94.12 190 THR A N 1
ATOM 1514 C CA . THR A 1 190 ? 10.957 -10.162 -21.552 1.00 94.12 190 THR A CA 1
ATOM 1515 C C . THR A 1 190 ? 11.556 -10.867 -20.335 1.00 94.12 190 THR A C 1
ATOM 1517 O O . THR A 1 190 ? 11.056 -10.669 -19.228 1.00 94.12 190 THR A O 1
ATOM 1520 N N . PRO A 1 191 ? 12.640 -11.649 -20.477 1.00 96.31 191 PRO A N 1
ATOM 1521 C CA . PRO A 1 191 ? 13.261 -12.328 -19.344 1.00 96.31 191 PRO A CA 1
ATOM 1522 C C . PRO A 1 191 ? 13.610 -11.372 -18.194 1.00 96.31 191 PRO A C 1
ATOM 1524 O O . PRO A 1 191 ? 14.227 -10.329 -18.402 1.00 96.31 191 PRO A O 1
ATOM 1527 N N . GLY A 1 192 ? 13.222 -11.745 -16.975 1.00 95.00 192 GLY A N 1
ATOM 1528 C CA . GLY A 1 192 ? 13.406 -10.944 -15.765 1.00 95.00 192 GLY A CA 1
ATOM 1529 C C . GLY A 1 192 ? 12.362 -9.841 -15.557 1.00 95.00 192 GLY A C 1
ATOM 1530 O O . GLY A 1 192 ? 12.410 -9.171 -14.530 1.00 95.00 192 GLY A O 1
ATOM 1531 N N . ALA A 1 193 ? 11.421 -9.639 -16.486 1.00 95.25 193 ALA A N 1
ATOM 1532 C CA . ALA A 1 193 ? 10.323 -8.700 -16.287 1.00 95.25 193 ALA A CA 1
ATOM 1533 C C . ALA A 1 193 ? 9.343 -9.203 -15.232 1.00 95.25 193 ALA A C 1
ATOM 1535 O O . ALA A 1 193 ? 9.034 -10.394 -15.160 1.00 95.25 193 ALA A O 1
ATOM 1536 N N . TRP A 1 194 ? 8.811 -8.272 -14.448 1.00 95.81 194 TRP A N 1
ATOM 1537 C CA . TRP A 1 194 ? 7.667 -8.548 -13.595 1.00 95.81 194 TRP A CA 1
ATOM 1538 C C . TRP A 1 194 ? 6.394 -8.465 -14.431 1.00 95.81 194 TRP A C 1
ATOM 1540 O O . TRP A 1 194 ? 6.129 -7.438 -15.051 1.00 95.81 194 TRP A O 1
ATOM 1550 N N . VAL A 1 195 ? 5.611 -9.540 -14.448 1.00 95.25 195 VAL A N 1
ATOM 1551 C CA . VAL A 1 195 ? 4.367 -9.666 -15.208 1.00 95.25 195 VAL A CA 1
ATOM 1552 C C . VAL A 1 195 ? 3.194 -9.856 -14.254 1.00 95.25 195 VAL A C 1
ATOM 1554 O O . VAL A 1 195 ? 3.272 -10.652 -13.314 1.00 95.25 195 VAL A O 1
ATOM 1557 N N . LEU A 1 196 ? 2.093 -9.156 -14.532 1.00 94.75 196 LEU A N 1
ATOM 1558 C CA . LEU A 1 196 ? 0.806 -9.370 -13.875 1.00 94.75 196 LEU A CA 1
ATOM 1559 C C . LEU A 1 196 ? -0.240 -9.871 -14.865 1.00 94.75 196 LEU A C 1
ATOM 1561 O O . LEU A 1 196 ? -0.401 -9.305 -15.951 1.00 94.75 196 LEU A O 1
ATOM 1565 N N . ALA A 1 197 ? -1.007 -10.870 -14.432 1.00 92.62 197 ALA A N 1
ATOM 1566 C CA . ALA A 1 197 ? -2.290 -11.220 -15.020 1.00 92.62 197 ALA A CA 1
ATOM 1567 C C . ALA A 1 197 ? -3.405 -10.604 -14.174 1.00 92.62 197 ALA A C 1
ATOM 1569 O O . ALA A 1 197 ? -3.527 -10.913 -12.986 1.00 92.62 197 ALA A O 1
ATOM 1570 N N . THR A 1 198 ? -4.234 -9.763 -14.782 1.00 92.50 198 THR A N 1
ATOM 1571 C CA . THR A 1 198 ? -5.307 -9.051 -14.082 1.00 92.50 198 THR A CA 1
ATOM 1572 C C . THR A 1 198 ? -6.646 -9.415 -14.687 1.00 92.50 198 THR A C 1
ATOM 1574 O O . THR A 1 198 ? -6.862 -9.255 -15.889 1.00 92.50 198 THR A O 1
ATOM 1577 N N . LYS A 1 199 ? -7.559 -9.905 -13.847 1.00 91.31 199 LYS A N 1
ATOM 1578 C CA . LYS A 1 199 ? -8.961 -10.092 -14.200 1.00 91.31 199 LYS A CA 1
ATOM 1579 C C . LYS A 1 199 ? -9.687 -8.763 -14.058 1.00 91.31 199 LYS A C 1
ATOM 1581 O O . LYS A 1 199 ? -9.791 -8.237 -12.955 1.00 91.31 199 LYS A O 1
ATOM 1586 N N . ILE A 1 200 ? -10.225 -8.261 -15.157 1.00 88.75 200 ILE A N 1
ATOM 1587 C CA . ILE A 1 200 ? -10.968 -7.002 -15.189 1.00 88.75 200 ILE A CA 1
ATOM 1588 C C . ILE A 1 200 ? -12.386 -7.236 -14.667 1.00 88.75 200 ILE A C 1
ATOM 1590 O O . ILE A 1 200 ? -13.083 -8.147 -15.131 1.00 88.75 200 ILE A O 1
ATOM 1594 N N . LEU A 1 201 ? -12.798 -6.439 -13.679 1.00 86.62 201 LEU A N 1
ATOM 1595 C CA . LEU A 1 201 ? -14.094 -6.593 -13.015 1.00 86.62 201 LEU A CA 1
ATOM 1596 C C . LEU A 1 201 ? -15.180 -5.728 -13.656 1.00 86.62 201 LEU A C 1
ATOM 1598 O O . LEU A 1 201 ? -16.298 -6.208 -13.858 1.00 86.62 201 LEU A O 1
ATOM 1602 N N . LYS A 1 202 ? -14.858 -4.476 -14.004 1.00 87.25 202 LYS A N 1
ATOM 1603 C CA . LYS A 1 202 ? -15.825 -3.533 -14.576 1.00 87.25 202 LYS A CA 1
ATOM 1604 C C . LYS A 1 202 ? -15.948 -3.700 -16.092 1.00 87.25 202 LYS A C 1
ATOM 1606 O O . LYS A 1 202 ? -14.956 -3.783 -16.817 1.00 87.25 202 LYS A O 1
ATOM 1611 N N . GLU A 1 203 ? -17.186 -3.724 -16.588 1.00 83.12 203 GLU A N 1
ATOM 1612 C CA . GLU A 1 203 ? -17.476 -3.843 -18.026 1.00 83.12 203 GLU A CA 1
ATOM 1613 C C . GLU A 1 203 ? -16.895 -2.673 -18.823 1.00 83.12 203 GLU A C 1
ATOM 1615 O O . GLU A 1 203 ? -16.327 -2.875 -19.889 1.00 83.12 203 GLU A O 1
ATOM 1620 N N . GLU A 1 204 ? -17.000 -1.453 -18.304 1.00 87.31 204 GLU A N 1
ATOM 1621 C CA . GLU A 1 204 ? -16.510 -0.249 -18.978 1.00 87.31 204 GLU A CA 1
ATOM 1622 C C . GLU A 1 204 ? -14.995 -0.274 -19.206 1.00 87.31 204 GLU A C 1
ATOM 1624 O O . GLU A 1 204 ? -14.525 0.056 -20.295 1.00 87.31 204 GLU A O 1
ATOM 1629 N N . THR A 1 205 ? -14.234 -0.743 -18.219 1.00 84.94 205 THR A N 1
ATOM 1630 C CA . THR A 1 205 ? -12.782 -0.910 -18.318 1.00 84.94 205 THR A CA 1
ATOM 1631 C C . THR A 1 205 ? -12.430 -2.025 -19.283 1.00 84.94 205 THR A C 1
ATOM 1633 O O . THR A 1 205 ? -11.544 -1.855 -20.117 1.00 84.94 205 THR A O 1
ATOM 1636 N N . TRP A 1 206 ? -13.187 -3.124 -19.278 1.00 82.69 206 TRP A N 1
ATOM 1637 C CA . TRP A 1 206 ? -13.026 -4.178 -20.275 1.00 82.69 206 TRP A CA 1
ATOM 1638 C C . TRP A 1 206 ? -13.271 -3.671 -21.705 1.00 82.69 206 TRP A C 1
ATOM 1640 O O . TRP A 1 206 ? -12.471 -3.937 -22.600 1.00 82.69 206 TRP A O 1
ATOM 1650 N N . GLN A 1 207 ? -14.323 -2.879 -21.928 1.00 78.56 207 GLN A N 1
ATOM 1651 C CA . GLN A 1 207 ? -14.607 -2.283 -23.237 1.00 78.56 207 GLN A CA 1
ATOM 1652 C C . GLN A 1 207 ? -13.536 -1.274 -23.666 1.00 78.56 207 GLN A C 1
ATOM 1654 O O . GLN A 1 207 ? -13.164 -1.255 -24.838 1.00 78.56 207 GLN A O 1
ATOM 1659 N N . ALA A 1 208 ? -13.014 -0.466 -22.742 1.00 80.62 208 ALA A N 1
ATOM 1660 C CA . ALA A 1 208 ? -11.916 0.458 -23.026 1.00 80.62 208 ALA A CA 1
ATOM 1661 C C . ALA A 1 208 ? -10.645 -0.292 -23.472 1.00 80.62 208 ALA A C 1
ATOM 1663 O O . ALA A 1 208 ? -9.983 0.121 -24.423 1.00 80.62 208 ALA A O 1
ATOM 1664 N N . ILE A 1 209 ? -10.345 -1.444 -22.862 1.00 79.75 209 ILE A N 1
ATOM 1665 C CA . ILE A 1 209 ? -9.244 -2.324 -23.287 1.00 79.75 209 ILE A CA 1
ATOM 1666 C C . ILE A 1 209 ? -9.500 -2.887 -24.689 1.00 79.75 209 ILE A C 1
ATOM 1668 O O . ILE A 1 209 ? -8.623 -2.817 -25.547 1.00 79.75 209 ILE A O 1
ATOM 1672 N N . LEU A 1 210 ? -10.705 -3.404 -24.961 1.00 72.56 210 LEU A N 1
ATOM 1673 C CA . LEU A 1 210 ? -11.061 -3.948 -26.281 1.00 72.56 210 LEU A CA 1
ATOM 1674 C C . LEU A 1 210 ? -10.964 -2.908 -27.404 1.00 72.56 210 LEU A C 1
ATOM 1676 O O . LEU A 1 210 ? -10.636 -3.254 -28.537 1.00 72.56 210 LEU A O 1
ATOM 1680 N N . LYS A 1 211 ? -11.243 -1.640 -27.092 1.00 76.81 211 LYS A N 1
ATOM 1681 C CA . LYS A 1 211 ? -11.113 -0.510 -28.022 1.00 76.81 211 LYS A CA 1
ATOM 1682 C C . LYS A 1 211 ? -9.679 0.004 -28.164 1.00 76.81 211 LYS A C 1
ATOM 1684 O O . LYS A 1 211 ? -9.435 0.853 -29.015 1.00 76.81 211 LYS A O 1
ATOM 1689 N N . GLY A 1 212 ? -8.744 -0.493 -27.351 1.00 73.12 212 GLY A N 1
ATOM 1690 C CA . GLY A 1 212 ? -7.362 -0.017 -27.313 1.00 73.12 212 GLY A CA 1
ATOM 1691 C C . GLY A 1 212 ? -7.192 1.347 -26.640 1.00 73.12 212 GLY A C 1
ATOM 1692 O O . GLY A 1 212 ? -6.163 1.985 -26.826 1.00 73.12 212 GLY A O 1
ATOM 1693 N N . GLU A 1 213 ? -8.180 1.808 -25.871 1.00 76.56 213 GLU A N 1
ATOM 1694 C CA . GLU A 1 213 ? -8.102 3.052 -25.090 1.00 76.56 213 GLU A CA 1
ATOM 1695 C C . GLU A 1 213 ? -7.254 2.860 -23.822 1.00 76.56 213 GLU A C 1
ATOM 1697 O O . GLU A 1 213 ? -6.585 3.785 -23.371 1.00 76.56 213 GLU A O 1
ATOM 1702 N N . ILE A 1 214 ? -7.2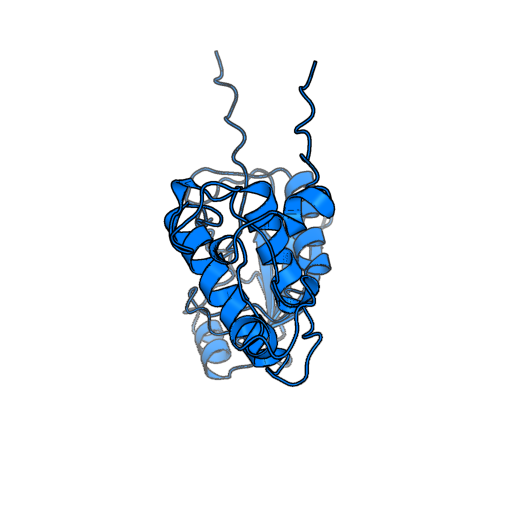62 1.645 -23.260 1.00 79.50 214 ILE A N 1
ATOM 1703 C CA . ILE A 1 214 ? -6.352 1.216 -22.194 1.00 79.50 214 ILE A CA 1
ATOM 1704 C C . ILE A 1 214 ? -5.456 0.135 -22.777 1.00 79.50 214 ILE A C 1
ATOM 1706 O O . ILE A 1 214 ? -5.899 -0.986 -23.033 1.00 79.50 214 ILE A O 1
ATOM 1710 N N . THR A 1 215 ? -4.195 0.482 -22.995 1.00 78.50 215 THR A N 1
ATOM 1711 C CA . THR A 1 215 ? -3.240 -0.410 -23.652 1.00 78.50 215 THR A CA 1
ATOM 1712 C C . THR A 1 215 ? -2.354 -1.148 -22.672 1.00 78.50 215 THR A C 1
ATOM 1714 O O . THR A 1 215 ? -1.858 -2.193 -23.060 1.00 78.50 215 THR A O 1
ATOM 1717 N N . GLY A 1 216 ? -2.231 -0.708 -21.417 1.00 80.31 216 GLY A N 1
ATOM 1718 C CA . GLY A 1 216 ? -1.793 -1.578 -20.332 1.00 80.31 216 GLY A CA 1
ATOM 1719 C C . GLY A 1 216 ? -1.517 -0.885 -19.006 1.00 80.31 216 GLY A C 1
ATOM 1720 O O . GLY A 1 216 ? -2.298 -0.025 -18.603 1.00 80.31 216 GLY A O 1
ATOM 1721 N N . TYR A 1 217 ? -0.499 -1.329 -18.270 1.00 80.56 217 TYR A N 1
ATOM 1722 C CA . TYR A 1 217 ? -0.322 -0.937 -16.868 1.00 80.56 217 TYR A CA 1
ATOM 1723 C C . TYR A 1 217 ? 0.419 0.391 -16.716 1.00 80.56 217 TYR A C 1
ATOM 1725 O O . TYR A 1 217 ? 1.310 0.703 -17.500 1.00 80.56 217 TYR A O 1
ATOM 1733 N N . SER A 1 218 ? 0.093 1.118 -15.644 1.00 72.44 218 SER A N 1
ATOM 1734 C CA . SER A 1 218 ? 0.887 2.226 -15.111 1.00 72.44 218 SER A CA 1
ATOM 1735 C C . SER A 1 218 ? 1.245 1.895 -13.667 1.00 72.44 218 SER A C 1
ATOM 1737 O O . SER A 1 218 ? 0.360 1.700 -12.838 1.00 72.44 218 SER A O 1
ATOM 1739 N N . MET A 1 219 ? 2.535 1.827 -13.347 1.00 72.44 219 MET A N 1
ATOM 1740 C CA . MET A 1 219 ? 2.984 1.486 -11.998 1.00 72.44 219 MET A CA 1
ATOM 1741 C C . MET A 1 219 ? 3.163 2.748 -11.149 1.00 72.44 219 MET A C 1
ATOM 1743 O O . MET A 1 219 ? 3.972 3.611 -11.475 1.00 72.44 219 MET A O 1
ATOM 1747 N N . ALA A 1 220 ? 2.457 2.821 -10.020 1.00 64.06 220 ALA A N 1
ATOM 1748 C CA . ALA A 1 220 ? 2.741 3.779 -8.956 1.00 64.06 220 ALA A CA 1
ATOM 1749 C C . ALA A 1 220 ? 3.524 3.091 -7.828 1.00 64.06 220 ALA A C 1
ATOM 1751 O O . ALA A 1 220 ? 3.135 2.036 -7.317 1.00 64.06 220 ALA A O 1
ATOM 1752 N N . GLY A 1 221 ? 4.640 3.687 -7.417 1.00 61.41 221 GLY A N 1
ATOM 1753 C CA . GLY A 1 221 ? 5.507 3.138 -6.381 1.00 61.41 221 GLY A CA 1
ATOM 1754 C C . GLY A 1 221 ? 6.405 4.199 -5.760 1.00 61.41 221 GLY A C 1
ATOM 1755 O O . GLY A 1 221 ? 6.546 5.298 -6.285 1.00 61.41 221 GLY A O 1
ATOM 1756 N N . VAL A 1 222 ? 7.004 3.859 -4.620 1.00 57.78 222 VAL A N 1
ATOM 1757 C CA . VAL A 1 222 ? 8.029 4.685 -3.975 1.00 57.78 222 VAL A CA 1
ATOM 1758 C C . VAL A 1 222 ? 9.360 3.974 -4.145 1.00 57.78 222 VAL A C 1
ATOM 1760 O O . VAL A 1 222 ? 9.516 2.843 -3.677 1.00 57.78 222 VAL A O 1
ATOM 1763 N N . SER A 1 223 ? 10.307 4.638 -4.796 1.00 61.44 223 SER A N 1
ATOM 1764 C CA . SER A 1 223 ? 11.674 4.156 -4.988 1.00 61.44 223 SER A CA 1
ATOM 1765 C C . SER A 1 223 ? 12.680 5.179 -4.478 1.00 61.44 223 SER A C 1
ATOM 1767 O O . SER A 1 223 ? 12.458 6.383 -4.561 1.00 61.44 223 SER A O 1
ATOM 1769 N N . GLU A 1 224 ? 13.804 4.693 -3.963 1.00 63.91 224 GLU A N 1
ATOM 1770 C CA . GLU A 1 224 ? 14.989 5.518 -3.753 1.00 63.91 224 GLU A CA 1
ATOM 1771 C C . GLU A 1 224 ? 15.829 5.460 -5.031 1.00 63.91 224 GLU A C 1
ATOM 1773 O O . GLU A 1 224 ? 16.194 4.374 -5.484 1.00 63.91 224 GLU A O 1
ATOM 1778 N N . LEU A 1 225 ? 16.096 6.617 -5.639 1.00 69.62 225 LEU A N 1
ATOM 1779 C CA . LEU A 1 225 ? 16.964 6.691 -6.809 1.00 69.62 225 LEU A CA 1
ATOM 1780 C C . LEU A 1 225 ? 18.416 6.594 -6.364 1.00 69.62 225 LEU A C 1
ATOM 1782 O O . LEU A 1 225 ? 18.893 7.417 -5.584 1.00 69.62 225 LEU A O 1
ATOM 1786 N N . ILE A 1 226 ? 19.128 5.612 -6.904 1.00 69.12 226 ILE A N 1
ATOM 1787 C CA . ILE A 1 226 ? 20.574 5.527 -6.749 1.00 69.12 226 ILE A CA 1
ATOM 1788 C C . ILE A 1 226 ? 21.182 6.418 -7.840 1.00 69.12 226 ILE A C 1
ATOM 1790 O O . ILE A 1 226 ? 20.944 6.144 -9.019 1.00 69.12 226 ILE A O 1
ATOM 1794 N N . PRO A 1 227 ? 21.943 7.477 -7.497 1.00 61.66 227 PRO A N 1
ATOM 1795 C CA . PRO A 1 227 ? 22.593 8.313 -8.498 1.00 61.66 227 PRO A CA 1
ATOM 1796 C C . PRO A 1 227 ? 23.481 7.449 -9.394 1.00 61.66 227 PRO A C 1
ATOM 1798 O O . PRO A 1 227 ? 24.308 6.685 -8.8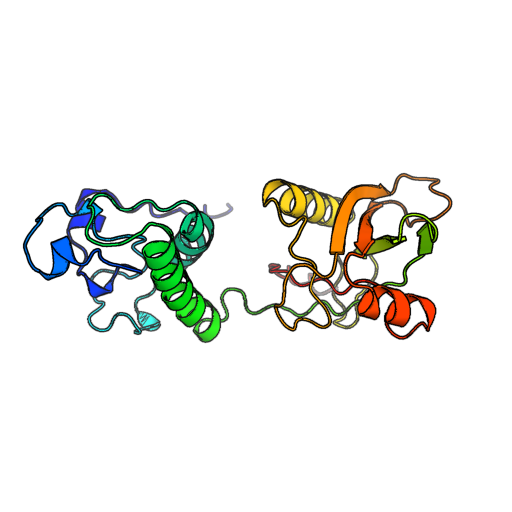83 1.00 61.66 227 PRO A O 1
ATOM 1801 N N . GLU A 1 228 ? 23.340 7.570 -10.719 1.00 57.91 228 GLU A N 1
ATOM 1802 C CA . GLU A 1 228 ? 24.333 6.997 -11.628 1.00 57.91 228 GLU A CA 1
ATOM 1803 C C . GLU A 1 228 ? 25.692 7.589 -11.240 1.00 57.91 228 GLU A C 1
ATOM 1805 O O . GLU A 1 228 ? 25.859 8.811 -11.179 1.00 57.91 228 GLU A O 1
ATOM 1810 N N . LYS A 1 229 ? 26.667 6.728 -10.915 1.00 48.28 229 LYS A N 1
ATOM 1811 C CA . LYS A 1 229 ? 28.050 7.181 -10.768 1.00 48.28 229 LYS A CA 1
ATOM 1812 C C . LYS A 1 229 ? 28.427 7.820 -12.097 1.00 48.28 229 LYS A C 1
ATOM 1814 O O . LYS A 1 229 ? 28.484 7.110 -13.098 1.00 48.28 229 LYS A O 1
ATOM 1819 N N . GLY A 1 230 ? 28.632 9.137 -12.088 1.00 37.69 230 GLY A N 1
ATOM 1820 C CA . GLY A 1 230 ? 29.092 9.876 -13.254 1.00 37.69 230 GLY A CA 1
ATOM 1821 C C . GLY A 1 230 ? 30.274 9.139 -13.868 1.00 37.69 230 GLY A C 1
ATOM 1822 O O . GLY A 1 230 ? 31.268 8.897 -13.183 1.00 37.69 230 GLY A O 1
ATOM 1823 N N . GLY A 1 231 ? 30.106 8.706 -15.116 1.00 38.12 231 GLY A N 1
ATOM 1824 C CA . GLY A 1 231 ? 31.224 8.242 -15.918 1.00 38.12 231 GLY A CA 1
ATOM 1825 C C . GLY A 1 231 ? 32.210 9.395 -16.063 1.00 38.12 231 GLY A C 1
ATOM 1826 O O . GLY A 1 231 ? 31.794 10.519 -16.349 1.00 38.12 231 GLY A O 1
ATOM 1827 N N . GLU A 1 232 ? 33.480 9.106 -15.788 1.00 34.16 232 GLU A N 1
ATOM 1828 C CA . GLU A 1 232 ? 34.612 9.937 -16.209 1.00 34.16 232 GLU A CA 1
ATOM 1829 C C . GLU A 1 232 ? 34.616 10.146 -17.730 1.00 34.16 232 GLU A C 1
ATOM 1831 O O . GLU A 1 232 ? 34.222 9.206 -18.464 1.00 34.16 232 GLU A O 1
#

InterPro domains:
  IPR027924 Phage-like element PBSX protein, XkdF [PF14550] (115-226)

pLDDT: mean 82.23, std 17.02, range [33.62, 98.5]

Organism: NCBI:txid2316383

Secondary structure (DSSP, 8-state):
-PPP-------HHHHHTS-GGGEEEE-HHHHTTS---GGGEEEE-B-TT--STT-GGGB-HHHHHHHHHHGGG---SSSSS-HHHHHHHHHHHHHHHHHHTTTT--------EEEEEEETTTTEEEEEEE-TT---TTS----HHHHHHHHHHHHHTTGGG-B-STT-----SEEEEEEEEPPTT-SSS-TT-EEEEEEE--HHHHHHHHTTS--EE------PPPPP----

Sequence (232 aa):
MLEEITKAQWTTAFINSLPDAAFAVIEPAYTKGTTQDKRARHLPHHNKSVTDPNDDSTVDLPHLRNALARANQVQPITDSITAEELRKKALAHLQAHAKRLGIGEVSEVKKEVAFKKADFHKRIVYGEVYVPNEKDTQGQWASAEEIEKMAHRFMENLRLTQIDKQHDWEPDEGVVVESFIARPGDPDFTPGAWVLATKILKEETWQAILKGEITGYSMAGVSELIPEKGGE

Radius of gyration: 21.7 Å; chains: 1; bounding box: 52×40×60 Å